Protein AF-A0A7X9P4S1-F1 (afdb_monomer)

pLDDT: mean 84.98, std 14.76, range [32.81, 98.44]

Solvent-accessible surface area (backbone atoms only — not comparable to full-atom values): 16416 Å² total; per-residue (Å²): 116,50,79,47,78,42,83,36,86,62,46,48,36,41,35,41,40,39,64,49,32,34,38,38,38,34,61,41,95,47,67,35,36,37,43,38,26,72,60,46,79,84,66,49,28,43,78,49,79,55,88,40,33,40,35,40,37,54,45,87,71,68,90,88,68,81,67,97,75,75,71,70,32,48,38,39,36,36,35,38,68,57,38,23,39,38,39,39,31,43,31,43,38,37,36,42,38,37,90,62,62,96,82,58,86,81,63,53,34,45,27,52,33,41,36,39,37,34,43,27,40,37,39,41,37,34,25,33,34,30,52,31,39,36,41,37,34,45,38,28,47,37,40,39,31,56,24,39,40,28,45,33,39,40,40,30,40,46,25,37,39,39,37,37,61,21,35,34,44,31,39,40,40,36,28,47,26,44,37,40,38,39,35,35,68,42,65,44,36,39,36,38,47,34,44,26,31,37,39,39,38,36,33,40,44,38,53,30,22,71,50,79,48,48,75,73,38,55,80,46,72,42,59,57,44,86,37,84,54,91,78,37,32,38,38,40,41,35,24,39,44,24,39,37,38,37,38,23,76,44,81,62,96,65,82,75,75,76,86,79,74,90,72,81,88,75,55,76,60,57,60,49,50,50,52,55,48,48,53,51,52,35,50,35,46,66,69,65,75,45,52,73,69,58,47,53,56,49,40,47,74,72,69,46,53,71,72,59,49,52,55,47,51,56,51,34,52,55,52,46,58,67,57,70,79,110

Nearest PDB structures (foldseek):
  4opw-assembly2_B  TM=6.129E-01  e=5.765E-05  Parabacteroides merdae ATCC 43184
  4qrk-assembly1_A  TM=3.506E-01  e=9.866E-07  Clostridium sporogenes ATCC 15579
  3ljy-assembly2_B  TM=6.285E-01  e=8.826E-04  Parabacteroides distasonis ATCC 8503
  3jx8-assembly2_D  TM=6.394E-01  e=4.108E-03  Parabacteroides distasonis ATCC 8503

Secondary structure (DSSP, 8-state):
-EEEEEE-TT--EEEEEEEEEEEEEEEESSSEEEEEESSPBTTTEEEEE-SSEEEEEEPPPPTT---S--PPEEEEEEEETT-EEEEEEEES-EEEE----TTSTT--EEEEEEEEEEEES-EEEESEEEEEEEEEEEEEEEEEES-EEEEEEEEEEEEEEEEEEEEEEEEEEEEEES-EEEEEEEEEEEEEEEEES-EEEEES-SEEEEEEE-SSS-EEEES-EE---TTSPEEEEE-SBS-EEEEE--------------PPP--HHHHHHHHHHHHHHHHHHHTTSS-HHHHHHHHHHTT--HHHHHHHHHHHHHHHHHHTT-

Mean predicted aligned error: 10.27 Å

Foldseek 3Di:
DDKDKAFQQQAQAEEEEAAFAAEAEEEDQDRIKIKDWPDDEPQQWHWDDDRHYIYIYGDDDPPVDPDVPDDHIYIYIYYYAAHAYHYEYADYEYEYEYPDDPPDPQDARHYAYYAYEYADYEYHYERHEYQYYHYEYEAYEYEHECYEYREEEYEYAAYEAHYYAYAYAEYAHEYAHYEYAAQYAYYQEYAHAYAEYEYHEEYQDQEEAEDEDEQAEEEEEASHDYDPDPQHRYDYYYYHHYYYYYHHDHHDDDGRDPDDDPDDDDHPCLVVVLVVLLVVLLVCVLVVVDDLVRSVVVVVVSVDDPVSSVVSVVVSVVVNVVVVVD

Sequence (326 aa):
MEIKKINSSNLKSFSFQLSSADLYIEQSDANSIEIETDAILDQDYEIIEKSDSIEIIEKRRNFLNFSFFNYSKYFKLVIPESISLFISIASGDLKIINKVSKEDNKSYFKTKTIDVKLTSGDLSIENISTAIFIFSSTSSDISIENSKLGKTKIKGISSDLYLNNCMVDEIEAKTISGDVTLKLLNFNKIEADLKSGDISIICPKTKINGSFNTLSGDVELNGIEIDKSISTPYLYLKTLSGDISVNGKYEVSINPVPSQNNEPIKSAFEESSKKDEREKFIQLLVDGKISEKEAAELLKGFGFNEDEIDSIFEEYLFRKINKGDK

Structure (mmCIF, N/CA/C/O backbone):
data_AF-A0A7X9P4S1-F1
#
_entry.id   AF-A0A7X9P4S1-F1
#
loop_
_atom_site.group_PDB
_atom_site.id
_atom_site.type_symbol
_atom_site.la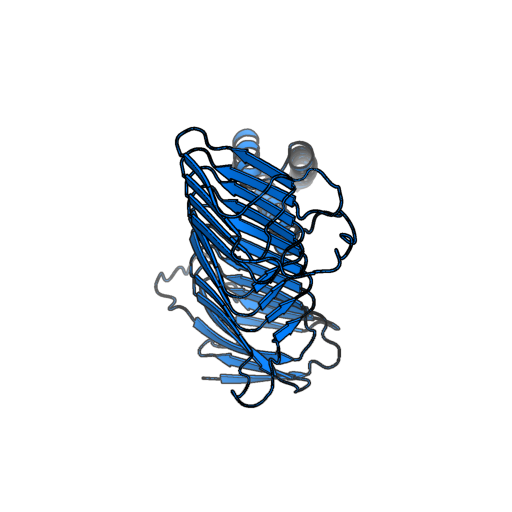bel_atom_id
_atom_site.label_alt_id
_atom_site.label_comp_id
_atom_site.label_asym_id
_atom_site.label_entity_id
_atom_site.label_seq_id
_atom_site.pdbx_PDB_ins_code
_atom_site.Cartn_x
_atom_site.Cartn_y
_atom_site.Cartn_z
_atom_site.occupancy
_atom_site.B_iso_or_equiv
_atom_site.auth_seq_id
_atom_site.auth_comp_id
_atom_site.auth_asym_id
_atom_site.auth_atom_id
_atom_site.pdbx_PDB_model_num
ATOM 1 N N . MET A 1 1 ? -15.340 -15.841 19.673 1.00 73.69 1 MET A N 1
ATOM 2 C CA . MET A 1 1 ? -15.421 -14.947 18.508 1.00 73.69 1 MET A CA 1
ATOM 3 C C . MET A 1 1 ? -16.648 -14.086 18.674 1.00 73.69 1 MET A C 1
ATOM 5 O O . MET A 1 1 ? -17.733 -14.627 18.868 1.00 73.69 1 MET A O 1
ATOM 9 N N . GLU A 1 2 ? -16.447 -12.778 18.687 1.00 81.19 2 GLU A N 1
ATOM 10 C CA . GLU A 1 2 ? -17.507 -11.773 18.698 1.00 81.19 2 GLU A CA 1
ATOM 11 C C . GLU A 1 2 ? -17.754 -11.308 17.259 1.00 81.19 2 GLU A C 1
ATOM 13 O O . GLU A 1 2 ? -16.802 -11.181 16.490 1.00 81.19 2 GLU A O 1
ATOM 18 N N . ILE A 1 3 ? -19.021 -11.079 16.896 1.00 87.81 3 ILE A N 1
ATOM 19 C CA . ILE A 1 3 ? -19.400 -10.449 15.628 1.00 87.81 3 ILE A CA 1
ATOM 20 C C . ILE A 1 3 ? -20.118 -9.145 15.955 1.00 87.81 3 ILE A C 1
ATOM 22 O O . ILE A 1 3 ? -21.180 -9.157 16.582 1.00 87.81 3 ILE A O 1
ATOM 26 N N . LYS A 1 4 ? -19.557 -8.024 15.503 1.00 90.44 4 LYS A N 1
ATOM 27 C CA . LYS A 1 4 ? -20.146 -6.691 15.647 1.00 90.44 4 LYS A CA 1
ATOM 28 C C . LYS A 1 4 ? -20.446 -6.101 14.278 1.00 90.44 4 LYS A C 1
ATOM 30 O O . LYS A 1 4 ? -19.666 -6.254 13.346 1.00 90.44 4 LYS A O 1
ATOM 35 N N . LYS A 1 5 ? -21.578 -5.409 14.163 1.00 92.12 5 LYS A N 1
ATOM 36 C CA . LYS A 1 5 ? -22.045 -4.794 12.919 1.00 92.12 5 LYS A CA 1
ATOM 37 C C . LYS A 1 5 ? -22.304 -3.309 13.136 1.00 92.12 5 LYS A C 1
ATOM 39 O O . LYS A 1 5 ? -23.010 -2.950 14.075 1.00 92.12 5 LYS A O 1
ATOM 44 N N . ILE A 1 6 ? -21.745 -2.464 12.275 1.00 89.81 6 ILE A N 1
ATOM 45 C CA . ILE A 1 6 ? -21.844 -1.002 12.364 1.00 89.81 6 ILE A CA 1
ATOM 46 C C . ILE A 1 6 ? -22.407 -0.456 11.052 1.00 89.81 6 ILE A C 1
ATOM 48 O O . ILE A 1 6 ? -22.026 -0.913 9.978 1.00 89.81 6 ILE A O 1
ATOM 52 N N . ASN A 1 7 ? -23.331 0.503 11.118 1.00 87.75 7 ASN A N 1
ATOM 53 C CA . ASN A 1 7 ? -23.898 1.142 9.928 1.00 87.75 7 ASN A CA 1
ATOM 54 C C . ASN A 1 7 ? -22.836 2.006 9.228 1.00 87.75 7 ASN A C 1
ATOM 56 O O . ASN A 1 7 ? -22.155 2.787 9.887 1.00 87.75 7 ASN A O 1
ATOM 60 N N . SER A 1 8 ? -22.720 1.893 7.902 1.00 84.88 8 SER A N 1
ATOM 61 C CA . SER A 1 8 ? -21.689 2.594 7.128 1.00 84.88 8 SER A CA 1
ATOM 62 C C . SER A 1 8 ? -22.206 3.625 6.120 1.00 84.88 8 SER A C 1
ATOM 64 O O . SER A 1 8 ? -21.424 4.142 5.328 1.00 84.88 8 SER A O 1
ATOM 66 N N . SER A 1 9 ? -23.497 3.971 6.155 1.00 83.62 9 SER A N 1
ATOM 67 C CA . SER A 1 9 ? -24.166 4.745 5.087 1.00 83.62 9 SER A CA 1
ATOM 68 C C . SER A 1 9 ? -23.525 6.108 4.778 1.00 83.62 9 SER A C 1
ATOM 70 O O . SER A 1 9 ? -23.641 6.591 3.658 1.00 83.62 9 SER A O 1
ATOM 72 N N . ASN A 1 10 ? -22.855 6.729 5.756 1.00 86.62 10 ASN A N 1
ATOM 73 C CA . ASN A 1 10 ? -22.206 8.040 5.614 1.00 86.62 10 ASN A CA 1
ATOM 74 C C . ASN A 1 10 ? -20.675 7.984 5.763 1.00 86.62 10 ASN A C 1
ATOM 76 O O . ASN A 1 10 ? -20.023 9.030 5.801 1.00 86.62 10 ASN A O 1
ATOM 80 N N . LEU A 1 11 ? -20.098 6.787 5.893 1.00 91.19 11 LEU A N 1
ATOM 81 C CA . LEU A 1 11 ? -18.675 6.640 6.168 1.00 91.19 11 LEU A CA 1
ATOM 82 C C . LEU A 1 11 ? -17.853 6.841 4.901 1.00 91.19 11 LEU A C 1
ATOM 84 O O . LEU A 1 11 ? -18.148 6.292 3.842 1.00 91.19 11 LEU A O 1
ATOM 88 N N . LYS A 1 12 ? -16.784 7.617 5.037 1.00 93.06 12 LYS A N 1
ATOM 89 C CA . LYS A 1 12 ? -15.794 7.868 3.988 1.00 93.06 12 LYS A CA 1
ATOM 90 C C . LYS A 1 12 ? -14.476 7.170 4.278 1.00 93.06 12 LYS A C 1
ATOM 92 O O . LYS A 1 12 ? -13.745 6.850 3.343 1.00 93.06 12 LYS A O 1
ATOM 97 N N . SER A 1 13 ? -14.157 6.960 5.553 1.00 94.44 13 SER A N 1
ATOM 98 C CA . SER A 1 13 ? -12.904 6.345 5.971 1.00 94.44 13 SER A CA 1
ATOM 99 C C . SER A 1 13 ? -13.076 5.353 7.113 1.00 94.44 13 SER A C 1
ATOM 101 O O . SER A 1 13 ? -13.958 5.474 7.966 1.00 94.44 13 SER A O 1
ATOM 103 N N . PHE A 1 14 ? -12.188 4.370 7.122 1.00 95.81 14 PHE A N 1
ATOM 104 C CA . PHE A 1 14 ? -12.046 3.393 8.182 1.00 95.81 14 PHE A CA 1
ATOM 105 C C . PHE A 1 14 ? -10.573 3.308 8.580 1.00 95.81 14 PHE A C 1
ATOM 107 O O . PHE A 1 14 ? -9.706 3.133 7.722 1.00 95.81 14 PHE A O 1
ATOM 114 N N . SER A 1 15 ? -10.303 3.450 9.876 1.00 95.75 15 SER A N 1
ATOM 115 C CA . SER A 1 15 ? -8.967 3.359 10.457 1.00 95.75 15 SER A CA 1
ATOM 116 C C . SER A 1 15 ? -8.856 2.143 11.369 1.00 95.75 15 SER A C 1
ATOM 118 O O . SER A 1 15 ? -9.739 1.901 12.189 1.00 95.75 15 SER A O 1
ATOM 120 N N . PHE A 1 16 ? -7.737 1.431 11.292 1.00 95.44 16 PHE A N 1
ATOM 121 C CA . PHE A 1 16 ? -7.404 0.314 12.173 1.00 95.44 16 PHE A CA 1
ATOM 122 C C . PHE A 1 16 ? -5.978 0.470 12.696 1.00 95.44 16 PHE A C 1
ATOM 124 O O . PHE A 1 16 ? -5.044 0.543 11.898 1.00 95.44 16 PHE A O 1
ATOM 131 N N . GLN A 1 17 ? -5.803 0.559 14.016 1.00 92.62 17 GLN A N 1
ATOM 132 C CA . GLN A 1 17 ? -4.507 0.829 14.641 1.00 92.62 17 GLN A CA 1
ATOM 133 C C . GLN A 1 17 ? -4.273 -0.028 15.887 1.00 92.62 17 GLN A C 1
ATOM 135 O O . GLN A 1 17 ? -4.797 0.273 16.961 1.00 92.62 17 GLN A O 1
ATOM 140 N N . LEU A 1 18 ? -3.455 -1.073 15.759 1.00 88.62 18 LEU A N 1
ATOM 141 C CA . LEU A 1 18 ? -3.113 -1.987 16.854 1.00 88.62 18 LEU A CA 1
ATOM 142 C C . LEU A 1 18 ? -1.609 -2.291 16.878 1.00 88.62 18 LEU A C 1
ATOM 144 O O . LEU A 1 18 ? -0.940 -2.253 15.848 1.00 88.62 18 LEU A O 1
ATOM 148 N N . SER A 1 19 ? -1.054 -2.625 18.045 1.00 84.75 19 SER A N 1
ATOM 149 C CA . SER A 1 19 ? 0.339 -3.084 18.127 1.00 84.75 19 SER A CA 1
ATOM 150 C C . SER A 1 19 ? 0.542 -4.488 17.553 1.00 84.75 19 SER A C 1
ATOM 152 O O . SER A 1 19 ? 1.548 -4.723 16.893 1.00 84.75 19 SER A O 1
ATOM 154 N N . SER A 1 20 ? -0.392 -5.414 17.776 1.00 87.88 20 SER A N 1
ATOM 155 C CA . SER A 1 20 ? -0.259 -6.815 17.365 1.00 87.88 20 SER A CA 1
ATOM 156 C C . SER A 1 20 ? -1.593 -7.376 16.880 1.00 87.88 20 SER A C 1
ATOM 158 O O . SER A 1 20 ? -2.504 -7.568 17.694 1.00 87.88 20 SER A O 1
ATOM 160 N N . ALA A 1 21 ? -1.731 -7.592 15.571 1.00 92.31 21 ALA A N 1
ATOM 161 C CA . ALA A 1 21 ? -2.945 -8.152 14.987 1.00 92.31 21 ALA A CA 1
ATOM 162 C C . ALA A 1 21 ? -2.719 -8.764 13.601 1.00 92.31 21 ALA A C 1
ATOM 164 O O . ALA A 1 21 ? -2.096 -8.141 12.745 1.00 92.31 21 ALA A O 1
ATOM 165 N N . ASP A 1 22 ? -3.349 -9.912 13.359 1.00 96.06 22 ASP A N 1
ATOM 166 C CA . ASP A 1 22 ? -3.540 -10.455 12.018 1.00 96.06 22 ASP A CA 1
ATOM 167 C C . ASP A 1 22 ? -4.873 -9.929 11.487 1.00 96.06 22 ASP A C 1
ATOM 169 O O . ASP A 1 22 ? -5.941 -10.170 12.065 1.00 96.06 22 ASP A O 1
ATOM 173 N N . LEU A 1 23 ? -4.814 -9.181 10.391 1.00 97.38 23 LEU A N 1
ATOM 174 C CA . LEU A 1 23 ? -5.948 -8.465 9.837 1.00 97.38 23 LEU A CA 1
ATOM 175 C C . LEU A 1 23 ? -6.318 -9.012 8.463 1.00 97.38 23 LEU A C 1
ATOM 177 O O . LEU A 1 23 ? -5.552 -8.955 7.508 1.00 97.38 23 LEU A O 1
ATOM 181 N N . TYR A 1 24 ? -7.548 -9.485 8.346 1.00 97.69 24 TYR A N 1
ATOM 182 C CA . TYR A 1 24 ? -8.139 -9.947 7.105 1.00 97.69 24 TYR A CA 1
ATOM 183 C C . TYR A 1 24 ? -9.303 -9.030 6.716 1.00 97.69 24 TYR A C 1
ATOM 185 O O . TYR A 1 24 ? -10.254 -8.873 7.477 1.00 97.69 24 TYR A O 1
ATOM 193 N N . ILE A 1 25 ? -9.258 -8.431 5.529 1.00 97.06 25 ILE A N 1
ATOM 194 C CA . ILE A 1 25 ? -10.274 -7.503 5.030 1.00 97.06 25 ILE A CA 1
ATOM 195 C C . ILE A 1 25 ? -10.882 -8.047 3.742 1.00 97.06 25 ILE A C 1
ATOM 197 O O . ILE A 1 25 ? -10.173 -8.379 2.791 1.00 97.06 25 ILE A O 1
ATOM 201 N N . GLU A 1 26 ? -12.209 -8.077 3.701 1.00 94.56 26 GLU A N 1
ATOM 202 C CA . GLU A 1 26 ? -12.993 -8.349 2.502 1.00 94.56 26 GLU A CA 1
ATOM 203 C C . GLU A 1 26 ? -14.052 -7.273 2.263 1.00 94.56 26 GLU A C 1
ATOM 205 O O . GLU A 1 26 ? -14.390 -6.494 3.157 1.00 94.56 26 GLU A O 1
ATOM 210 N N . GLN A 1 27 ? -14.550 -7.201 1.028 1.00 91.06 27 GLN A N 1
ATOM 211 C CA . GLN A 1 27 ? -15.583 -6.246 0.644 1.00 91.06 27 GLN A CA 1
ATOM 212 C C . GLN A 1 27 ? -16.964 -6.897 0.603 1.00 91.06 27 GLN A C 1
ATOM 214 O O . GLN A 1 27 ? -17.090 -8.076 0.275 1.00 91.06 27 GLN A O 1
ATOM 219 N N . SER A 1 28 ? -18.003 -6.115 0.893 1.00 88.19 28 SER A N 1
ATOM 220 C CA . SER A 1 28 ? -19.392 -6.498 0.623 1.00 88.19 28 SER A CA 1
ATOM 221 C C . SER A 1 28 ? -20.197 -5.339 0.043 1.00 88.19 28 SER A C 1
ATOM 223 O O . SER A 1 28 ? -19.845 -4.176 0.226 1.00 88.19 28 SER A O 1
ATOM 225 N N . ASP A 1 29 ? -21.328 -5.660 -0.581 1.00 84.81 29 ASP A N 1
ATOM 226 C CA . ASP A 1 29 ? -22.300 -4.668 -1.060 1.00 84.81 29 ASP A CA 1
ATOM 227 C C . ASP A 1 29 ? -23.225 -4.152 0.060 1.00 84.81 29 ASP A C 1
ATOM 229 O O . ASP A 1 29 ? -24.111 -3.327 -0.171 1.00 84.81 29 ASP A O 1
ATOM 233 N N . ALA A 1 30 ? -23.073 -4.656 1.289 1.00 85.75 30 ALA A N 1
ATOM 234 C CA . ALA A 1 30 ? -23.891 -4.236 2.415 1.00 85.75 30 ALA A CA 1
ATOM 235 C C . ALA A 1 30 ? -23.425 -2.875 2.950 1.00 85.75 30 ALA A C 1
ATOM 237 O O . ALA A 1 30 ? -22.236 -2.652 3.156 1.00 85.75 30 ALA A O 1
ATOM 238 N N . ASN A 1 31 ? -24.372 -1.998 3.300 1.00 87.88 31 ASN A N 1
ATOM 239 C CA . ASN A 1 31 ? -24.101 -0.716 3.973 1.00 87.88 31 ASN A CA 1
ATOM 240 C C . ASN A 1 31 ? -23.800 -0.900 5.470 1.00 87.88 31 ASN A C 1
ATOM 242 O O . ASN A 1 31 ? -24.390 -0.254 6.346 1.00 87.88 31 ASN A O 1
ATOM 246 N N . SER A 1 32 ? -22.891 -1.819 5.769 1.00 91.06 32 SER A N 1
ATOM 247 C CA . SER A 1 32 ? -22.423 -2.085 7.114 1.00 91.06 32 SER A CA 1
ATOM 248 C C . SER A 1 32 ? -20.986 -2.564 7.126 1.00 91.06 32 SER A C 1
ATOM 250 O O . SER A 1 32 ? -20.588 -3.329 6.253 1.00 91.06 32 SER A O 1
ATOM 252 N N . ILE A 1 33 ? -20.256 -2.183 8.167 1.00 93.75 33 ILE A N 1
ATOM 253 C CA . ILE A 1 33 ? -18.985 -2.808 8.516 1.00 93.75 33 ILE A CA 1
ATOM 254 C C . ILE A 1 33 ? -19.271 -3.959 9.478 1.00 93.75 33 ILE A C 1
ATOM 256 O O . ILE A 1 33 ? -19.955 -3.760 10.485 1.00 93.75 33 ILE A O 1
ATOM 260 N N . GLU A 1 34 ? -18.758 -5.147 9.175 1.00 95.31 34 GLU A N 1
ATOM 261 C CA . GLU A 1 34 ? -18.809 -6.307 10.067 1.00 95.31 34 GLU A CA 1
ATOM 262 C C . GLU A 1 34 ? -17.411 -6.601 10.605 1.00 95.31 34 GLU A C 1
ATOM 264 O O . GLU A 1 34 ? -16.432 -6.571 9.863 1.00 95.31 34 GLU A O 1
ATOM 269 N N . ILE A 1 35 ? -17.324 -6.849 11.907 1.00 95.94 35 ILE A N 1
ATOM 270 C CA . ILE A 1 35 ? -16.085 -7.102 12.637 1.00 95.94 35 ILE A CA 1
ATOM 271 C C . ILE A 1 35 ? -16.236 -8.460 13.307 1.00 95.94 35 ILE A C 1
ATOM 273 O O . ILE A 1 35 ? -17.074 -8.613 14.193 1.00 95.94 35 ILE A O 1
ATOM 277 N N . GLU A 1 36 ? -15.429 -9.425 12.893 1.00 96.19 36 GLU A N 1
ATOM 278 C CA . GLU A 1 36 ? -15.314 -10.750 13.492 1.00 96.19 36 GLU A CA 1
ATOM 279 C C . GLU A 1 36 ? -13.933 -10.866 14.145 1.00 96.19 36 GLU A C 1
ATOM 281 O O . GLU A 1 36 ? -12.912 -10.730 13.472 1.00 96.19 36 GLU A O 1
ATOM 286 N N . THR A 1 37 ? -13.877 -11.067 15.463 1.00 95.56 37 THR A N 1
ATOM 287 C CA . THR A 1 37 ? -12.600 -11.052 16.198 1.00 95.56 37 THR A CA 1
ATOM 288 C C . THR A 1 37 ? -12.600 -11.952 17.436 1.00 95.56 37 THR A C 1
ATOM 290 O O . THR A 1 37 ? -13.652 -12.322 17.975 1.00 95.56 37 THR A O 1
ATOM 293 N N . ASP A 1 38 ? -11.404 -12.345 17.875 1.00 93.06 38 ASP A N 1
ATOM 294 C CA . ASP A 1 38 ? -11.138 -12.968 19.175 1.00 93.06 38 ASP A CA 1
ATOM 295 C C . ASP A 1 38 ? -10.658 -11.966 20.247 1.00 93.06 38 ASP A C 1
ATOM 297 O O . ASP A 1 38 ? -10.495 -12.340 21.413 1.00 93.06 38 ASP A O 1
ATOM 301 N N . ALA A 1 39 ? -10.465 -10.699 19.872 1.00 91.25 39 ALA A N 1
ATOM 302 C CA . ALA A 1 39 ? -10.176 -9.607 20.786 1.00 91.25 39 ALA A CA 1
ATOM 303 C C . ALA A 1 39 ? -11.429 -9.187 21.563 1.00 91.25 39 ALA A C 1
ATOM 305 O O . ALA A 1 39 ? -12.553 -9.283 21.072 1.00 91.25 39 ALA A O 1
ATOM 306 N N . ILE A 1 40 ? -11.230 -8.693 22.784 1.00 89.75 40 ILE A N 1
ATOM 307 C CA . ILE A 1 40 ? -12.325 -8.276 23.664 1.00 89.75 40 ILE A CA 1
ATOM 308 C C . ILE A 1 40 ? -12.504 -6.756 23.569 1.00 89.75 40 ILE A C 1
ATOM 310 O O . ILE A 1 40 ? -11.584 -5.996 23.898 1.00 89.75 40 ILE A O 1
ATOM 314 N N . LEU A 1 41 ? -13.688 -6.304 23.144 1.00 90.06 41 LEU A N 1
ATOM 315 C CA . LEU A 1 41 ? -14.040 -4.882 23.124 1.00 90.06 41 LEU A CA 1
ATOM 316 C C . LEU A 1 41 ? -13.926 -4.277 24.531 1.0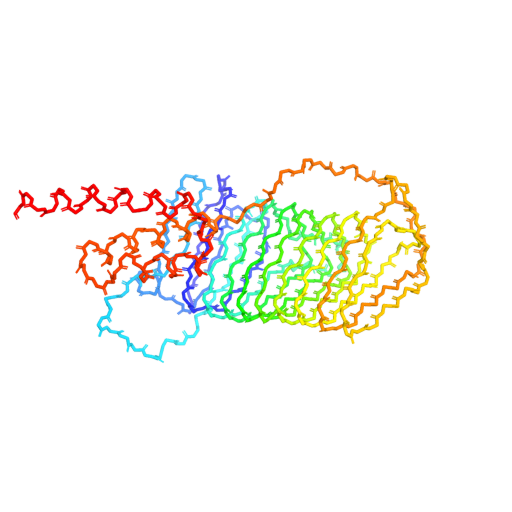0 90.06 41 LEU A C 1
ATOM 318 O O . LEU A 1 41 ? -14.248 -4.916 25.529 1.00 90.06 41 LEU A O 1
ATOM 322 N N . ASP A 1 42 ? -13.443 -3.041 24.611 1.00 88.00 42 ASP A N 1
ATOM 323 C CA . ASP A 1 42 ? -13.194 -2.305 25.852 1.00 88.00 42 ASP A CA 1
ATOM 324 C C . ASP A 1 42 ? -12.141 -2.926 26.784 1.00 88.00 42 ASP A C 1
ATOM 326 O O . ASP A 1 42 ? -11.925 -2.407 27.884 1.00 88.00 42 ASP A O 1
ATOM 330 N N . GLN A 1 43 ? -11.421 -3.959 26.341 1.00 86.62 43 GLN A N 1
ATOM 331 C CA . GLN A 1 43 ? -10.286 -4.550 27.056 1.00 86.62 43 GLN A CA 1
ATOM 332 C C . GLN A 1 43 ? -9.014 -4.615 26.201 1.00 86.62 43 GLN A C 1
ATOM 334 O O . GLN A 1 43 ? -7.922 -4.331 26.710 1.00 86.62 43 GLN A O 1
ATOM 339 N N . ASP A 1 44 ? -9.148 -5.032 24.945 1.00 87.56 44 ASP A N 1
ATOM 340 C CA . ASP A 1 44 ? -8.060 -5.150 23.973 1.00 87.56 44 ASP A CA 1
ATOM 341 C C . ASP A 1 44 ? -8.114 -3.997 22.957 1.00 87.56 44 ASP A C 1
ATOM 343 O O . ASP A 1 44 ? -7.081 -3.435 22.600 1.00 87.56 44 ASP A O 1
ATOM 347 N N . TYR A 1 45 ? -9.316 -3.584 22.546 1.00 91.06 45 TYR A N 1
ATOM 348 C CA . TYR A 1 45 ? -9.520 -2.498 21.588 1.00 91.06 45 TYR A CA 1
ATOM 349 C C . TYR A 1 45 ? -10.742 -1.641 21.933 1.00 91.06 45 TYR A C 1
ATOM 351 O O . TYR A 1 45 ? -11.610 -2.046 22.707 1.00 91.06 45 TYR A O 1
ATOM 359 N N . GLU A 1 46 ? -10.815 -0.458 21.334 1.00 92.75 46 GLU A N 1
ATOM 360 C CA . GLU A 1 46 ? -11.950 0.461 21.394 1.00 92.75 46 GLU A CA 1
ATOM 361 C C . GLU A 1 46 ? -12.383 0.840 19.975 1.00 92.75 46 GLU A C 1
ATOM 363 O O . GLU A 1 46 ? -11.578 0.822 19.040 1.00 92.75 46 GLU A O 1
ATOM 368 N N . ILE A 1 47 ? -13.663 1.183 19.815 1.00 94.19 47 ILE A N 1
ATOM 369 C CA . ILE A 1 47 ? -14.209 1.699 18.556 1.00 94.19 47 ILE A CA 1
ATOM 370 C C . ILE A 1 47 ? -14.622 3.151 18.770 1.00 94.19 47 ILE A C 1
ATOM 372 O O . ILE A 1 47 ? -15.446 3.442 19.635 1.00 94.19 47 ILE A O 1
ATOM 376 N N . ILE A 1 48 ? -14.078 4.047 17.954 1.00 92.38 48 ILE A N 1
ATOM 377 C CA . ILE A 1 48 ? -14.422 5.466 17.930 1.00 92.38 48 ILE A CA 1
ATOM 378 C C . ILE A 1 48 ? -15.222 5.733 16.658 1.00 92.38 48 ILE A C 1
ATOM 380 O O . ILE A 1 48 ? -14.687 5.698 15.549 1.00 92.38 48 ILE A O 1
ATOM 384 N N . GLU A 1 49 ? -16.511 6.015 16.819 1.00 91.94 49 GLU A N 1
ATOM 385 C CA . GLU A 1 49 ? -17.404 6.380 15.719 1.00 91.94 49 GLU A CA 1
ATOM 386 C C . GLU A 1 49 ? -17.506 7.908 15.612 1.00 91.94 49 GLU A C 1
ATOM 388 O O . GLU A 1 49 ? -17.844 8.600 16.576 1.00 91.94 49 GLU A O 1
ATOM 393 N N . LYS A 1 50 ? -17.203 8.443 14.428 1.00 89.94 50 LYS A N 1
ATOM 394 C CA . LYS A 1 50 ? -17.392 9.852 14.057 1.00 89.94 50 LYS A CA 1
ATOM 395 C C . LYS A 1 50 ? -18.457 9.947 12.962 1.00 89.94 50 LYS A C 1
ATOM 397 O O . LYS A 1 50 ? -18.958 8.941 12.470 1.00 89.94 50 LYS A O 1
ATOM 402 N N . SER A 1 51 ? -18.806 11.168 12.554 1.00 87.62 51 SER A N 1
ATOM 403 C CA . SER A 1 51 ? -19.849 11.400 11.543 1.00 87.62 51 SER A CA 1
ATOM 404 C C . SER A 1 51 ? -19.572 10.736 10.190 1.00 87.62 51 SER A C 1
ATOM 406 O O . SER A 1 51 ? -20.514 10.320 9.522 1.00 87.62 51 SER A O 1
ATOM 408 N N . ASP A 1 52 ? -18.306 10.668 9.774 1.00 92.25 52 ASP A N 1
ATOM 409 C CA . ASP A 1 52 ? -17.889 10.146 8.469 1.00 92.25 52 ASP A CA 1
ATOM 410 C C . ASP A 1 52 ? -16.691 9.188 8.541 1.00 92.25 52 ASP A C 1
ATOM 412 O O . ASP A 1 52 ? -16.150 8.801 7.501 1.00 92.25 52 ASP A O 1
ATOM 416 N N . SER A 1 53 ? -16.297 8.761 9.743 1.00 92.94 53 SER A N 1
ATOM 417 C CA . SER A 1 53 ? -15.205 7.811 9.930 1.00 92.94 53 SER A CA 1
ATOM 418 C C . SER A 1 53 ? -15.425 6.884 11.118 1.00 92.94 53 SER A C 1
ATOM 420 O O . SER A 1 53 ? -16.073 7.246 12.099 1.00 92.94 53 SER A O 1
ATOM 422 N N . ILE A 1 54 ? -14.826 5.700 11.045 1.00 94.44 54 ILE A N 1
ATOM 423 C CA . ILE A 1 54 ? -14.707 4.768 12.170 1.00 94.44 54 ILE A CA 1
ATOM 424 C C . ILE A 1 54 ? -13.237 4.477 12.414 1.00 94.44 54 ILE A C 1
ATOM 426 O O . ILE A 1 54 ? -12.473 4.307 11.465 1.00 94.44 54 ILE A O 1
ATOM 430 N N . GLU A 1 55 ? -12.853 4.398 13.683 1.00 94.38 55 GLU A N 1
ATOM 431 C CA . GLU A 1 55 ? -11.500 4.042 14.096 1.00 94.38 55 GLU A CA 1
ATOM 432 C C . GLU A 1 55 ? -11.553 2.884 15.093 1.00 94.38 55 GLU A C 1
ATOM 434 O O . GLU A 1 55 ? -12.241 2.965 16.109 1.00 94.38 55 GLU A O 1
ATOM 439 N N . ILE A 1 56 ? -10.824 1.809 14.803 1.00 93.88 56 ILE A N 1
ATOM 440 C CA . ILE A 1 56 ? -10.512 0.745 15.756 1.00 93.88 56 ILE A CA 1
ATOM 441 C C . ILE A 1 56 ? -9.105 1.010 16.276 1.00 93.88 56 ILE A C 1
ATOM 443 O O . ILE A 1 56 ? -8.159 1.041 15.487 1.00 93.88 56 ILE A O 1
ATOM 447 N N . ILE A 1 57 ? -8.969 1.205 17.585 1.00 90.75 57 ILE A N 1
ATOM 448 C CA . ILE A 1 57 ? -7.684 1.492 18.229 1.00 90.75 57 ILE A CA 1
ATOM 449 C C . ILE A 1 57 ? -7.420 0.537 19.390 1.00 90.75 57 ILE A C 1
ATOM 451 O O . ILE A 1 57 ? -8.347 0.101 20.070 1.00 90.75 57 ILE A O 1
ATOM 455 N N . GLU A 1 58 ? -6.153 0.225 19.646 1.00 86.75 58 GLU A N 1
ATOM 456 C CA . GLU A 1 58 ? -5.763 -0.545 20.828 1.00 86.75 58 GLU A CA 1
ATOM 457 C C . GLU A 1 58 ? -6.086 0.208 22.125 1.00 86.75 58 GLU A C 1
ATOM 459 O O . GLU A 1 58 ? -5.786 1.399 22.282 1.00 86.75 58 GLU A O 1
ATOM 464 N N . LYS A 1 59 ? -6.658 -0.504 23.100 1.00 84.12 59 LYS A N 1
ATOM 465 C CA . LYS A 1 59 ? -6.964 0.086 24.400 1.00 84.12 59 LYS A CA 1
ATOM 466 C C . LYS A 1 59 ? -5.690 0.224 25.227 1.00 84.12 59 LYS A C 1
ATOM 468 O O . LYS A 1 59 ? -5.041 -0.761 25.581 1.00 84.12 59 LYS A O 1
ATOM 473 N N . ARG A 1 60 ? -5.333 1.460 25.586 1.00 68.19 60 ARG A N 1
ATOM 474 C CA . ARG A 1 60 ? -4.122 1.747 26.373 1.00 68.19 60 ARG A CA 1
ATOM 475 C C . ARG A 1 60 ? -4.167 1.048 27.738 1.00 68.19 60 ARG A C 1
ATOM 477 O O . ARG A 1 60 ? -5.036 1.335 28.559 1.00 68.19 60 ARG A O 1
ATOM 484 N N . ARG A 1 61 ? -3.175 0.196 28.020 1.00 61.19 61 ARG A N 1
ATOM 485 C CA . ARG A 1 61 ? -2.873 -0.301 29.375 1.00 61.19 61 ARG A CA 1
ATOM 486 C C . ARG A 1 61 ? -1.754 0.535 30.001 1.00 61.19 61 ARG A C 1
ATOM 488 O O . ARG A 1 61 ? -0.868 1.022 29.304 1.00 61.19 61 ARG A O 1
ATOM 495 N N . ASN A 1 62 ? -1.788 0.711 31.323 1.00 45.56 62 ASN A N 1
ATOM 496 C CA . ASN A 1 62 ? -0.721 1.405 32.051 1.00 45.56 62 ASN A CA 1
ATOM 497 C C . ASN A 1 62 ? 0.635 0.712 31.820 1.00 45.56 62 ASN A C 1
ATOM 499 O O . ASN A 1 62 ? 0.733 -0.511 31.925 1.00 45.56 62 ASN A O 1
ATOM 503 N N . PHE A 1 63 ? 1.680 1.513 31.583 1.00 41.94 63 PHE A N 1
ATOM 504 C CA . PHE A 1 63 ? 3.047 1.094 31.221 1.00 41.94 63 PHE A CA 1
ATOM 505 C C . PHE A 1 63 ? 3.737 0.128 32.208 1.00 41.94 63 PHE A C 1
ATOM 507 O O . PHE A 1 63 ? 4.809 -0.387 31.913 1.00 41.94 63 PHE A O 1
ATOM 514 N N . LEU A 1 64 ? 3.155 -0.102 33.386 1.00 39.34 64 LEU A N 1
ATOM 515 C CA . LEU A 1 64 ? 3.693 -0.978 34.431 1.00 39.34 64 LEU A CA 1
ATOM 516 C C . LEU A 1 64 ? 3.263 -2.447 34.284 1.00 39.34 64 LEU A C 1
ATOM 518 O O . LEU A 1 64 ? 3.781 -3.293 35.004 1.00 39.34 64 LEU A O 1
ATOM 522 N N . ASN A 1 65 ? 2.367 -2.768 33.343 1.00 34.09 65 ASN A N 1
ATOM 523 C CA . ASN A 1 65 ? 1.867 -4.128 33.110 1.00 34.09 65 ASN A CA 1
ATOM 524 C C . ASN A 1 65 ? 2.288 -4.672 31.731 1.00 34.09 65 ASN A C 1
ATOM 526 O O . ASN A 1 65 ? 1.449 -5.131 30.955 1.00 34.09 65 ASN A O 1
ATOM 530 N N . PHE A 1 66 ? 3.586 -4.638 31.411 1.00 35.59 66 PHE A N 1
ATOM 531 C CA . PHE A 1 66 ? 4.123 -5.353 30.246 1.00 35.59 66 PHE A CA 1
ATOM 532 C C . PHE A 1 66 ? 4.126 -6.866 30.513 1.00 35.59 66 PHE A C 1
ATOM 534 O O . PHE A 1 66 ? 5.099 -7.433 31.003 1.00 35.59 66 PHE A O 1
ATOM 541 N N . SER A 1 67 ? 3.019 -7.535 30.191 1.00 32.81 67 SER A N 1
ATOM 542 C CA . SER A 1 67 ? 3.047 -8.974 29.924 1.00 32.81 67 SER A CA 1
ATOM 543 C C . SER A 1 67 ? 3.467 -9.185 28.473 1.00 32.81 67 SER A C 1
ATOM 545 O O . SER A 1 67 ? 2.698 -8.915 27.557 1.00 32.81 67 SER A O 1
ATOM 547 N N . PHE A 1 68 ? 4.678 -9.707 28.279 1.00 34.06 68 PHE A N 1
ATOM 548 C CA . PHE A 1 68 ? 5.279 -10.118 26.999 1.00 34.06 68 PHE A CA 1
ATOM 549 C C . PHE A 1 68 ? 4.572 -11.320 26.323 1.00 34.06 68 PHE A C 1
ATOM 551 O O . PHE A 1 68 ? 5.166 -12.014 25.508 1.00 34.06 68 PHE A O 1
ATOM 558 N N . PHE A 1 69 ? 3.307 -11.584 26.664 1.00 36.69 69 PHE A N 1
ATOM 559 C CA . PHE A 1 69 ? 2.517 -12.726 26.190 1.00 36.69 69 PHE A CA 1
ATOM 560 C C . PHE A 1 69 ? 1.157 -12.293 25.622 1.00 36.69 69 PHE A C 1
ATOM 562 O O . PHE A 1 69 ? 0.153 -12.979 25.810 1.00 36.69 69 PHE A O 1
ATOM 569 N N . ASN A 1 70 ? 1.094 -11.145 24.943 1.00 50.69 70 ASN A N 1
ATOM 570 C CA . ASN A 1 70 ? -0.072 -10.841 24.118 1.00 50.69 70 ASN A CA 1
ATOM 571 C C . ASN A 1 70 ? 0.078 -11.586 22.785 1.00 50.69 70 ASN A C 1
ATOM 573 O O . ASN A 1 70 ? 0.887 -11.210 21.941 1.00 50.69 70 ASN A O 1
ATOM 577 N N . TYR A 1 71 ? -0.680 -12.673 22.636 1.00 60.66 71 TYR A N 1
ATOM 578 C CA . TYR A 1 71 ? -0.882 -13.353 21.357 1.00 60.66 71 TYR A CA 1
ATOM 579 C C . TYR A 1 71 ? -1.413 -12.354 20.314 1.00 60.66 71 TYR A C 1
ATOM 581 O O . TYR A 1 71 ? -2.226 -11.494 20.671 1.00 60.66 71 TYR A O 1
ATOM 589 N N . SER A 1 72 ? -0.950 -12.470 19.059 1.00 77.00 72 SER A N 1
ATOM 590 C CA . SE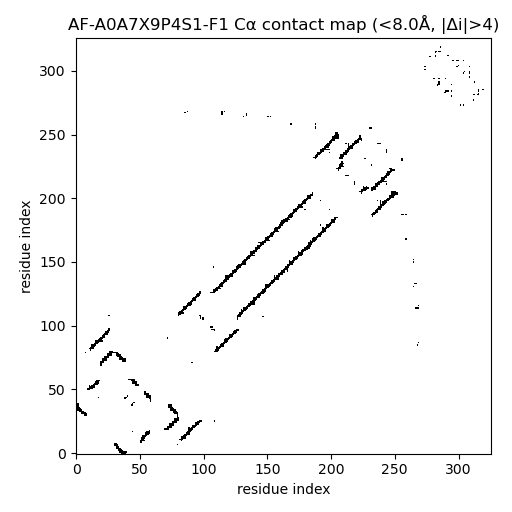R A 1 72 ? -1.520 -11.719 17.929 1.00 77.00 72 SER A CA 1
ATOM 591 C C . SER A 1 72 ? -3.032 -11.927 17.907 1.00 77.00 72 SER A C 1
ATOM 593 O O . SER A 1 72 ? -3.505 -13.054 18.076 1.00 77.00 72 SER A O 1
ATOM 595 N N . LYS A 1 73 ? -3.784 -10.832 17.789 1.00 88.88 73 LYS A N 1
ATOM 596 C CA . LYS A 1 73 ? -5.248 -10.855 17.766 1.00 88.88 73 LYS A CA 1
ATOM 597 C C . LYS A 1 73 ? -5.735 -10.992 16.339 1.00 88.88 73 LYS A C 1
ATOM 599 O O . LYS A 1 73 ? -5.227 -10.313 15.454 1.00 88.88 73 LYS A O 1
ATOM 604 N N . TYR A 1 74 ? -6.752 -11.810 16.120 1.00 94.25 74 TYR A N 1
ATOM 605 C CA . TYR A 1 74 ? -7.328 -11.974 14.795 1.00 94.25 74 TYR A CA 1
ATOM 606 C C . TYR A 1 74 ? -8.482 -11.000 14.583 1.00 94.25 74 TYR A C 1
ATOM 608 O O . TYR A 1 74 ? -9.413 -10.928 15.392 1.00 94.25 74 TYR A O 1
ATOM 616 N N . PHE A 1 75 ? -8.461 -10.293 13.459 1.00 96.81 75 PHE A N 1
ATOM 617 C CA . PHE A 1 75 ? -9.568 -9.465 13.001 1.00 96.81 75 PHE A CA 1
ATOM 618 C C . PHE A 1 75 ? -9.930 -9.823 11.568 1.00 96.81 75 PHE A C 1
ATOM 620 O O . PHE A 1 75 ? -9.108 -9.739 10.660 1.00 96.81 75 PHE A O 1
ATOM 627 N N . LYS A 1 76 ? -11.201 -10.144 11.350 1.00 97.44 76 LYS A N 1
ATOM 628 C CA . LYS A 1 76 ? -11.818 -10.198 10.033 1.00 97.44 76 LYS A CA 1
ATOM 629 C C . LYS A 1 76 ? -12.805 -9.053 9.890 1.00 97.44 76 LYS A C 1
ATOM 631 O O . LYS A 1 76 ? -13.755 -8.938 10.660 1.00 97.44 76 LYS A O 1
ATOM 636 N N . LEU A 1 77 ? -12.562 -8.206 8.898 1.00 96.19 77 LEU A N 1
ATOM 637 C CA . LEU A 1 77 ? -13.370 -7.039 8.594 1.00 96.19 77 LEU A CA 1
ATOM 638 C C . LEU A 1 77 ? -14.064 -7.220 7.249 1.00 96.19 77 LEU A C 1
ATOM 640 O O . LEU A 1 77 ? -13.412 -7.470 6.237 1.00 96.19 77 LEU A O 1
ATOM 644 N N . VAL A 1 78 ? -15.378 -7.034 7.235 1.00 95.12 78 VAL A N 1
ATOM 645 C CA . VAL A 1 78 ? -16.166 -6.907 6.008 1.00 95.12 78 VAL A CA 1
ATOM 646 C C . VAL A 1 78 ? -16.532 -5.438 5.860 1.00 95.12 78 VAL A C 1
ATOM 648 O O . VAL A 1 78 ? -17.251 -4.901 6.699 1.00 95.12 78 VAL A O 1
ATOM 651 N N . ILE A 1 79 ? -16.009 -4.770 4.834 1.00 93.38 79 ILE A N 1
ATOM 652 C CA . ILE A 1 79 ? -16.152 -3.319 4.633 1.00 93.38 79 ILE A CA 1
ATOM 653 C C . ILE A 1 79 ? -16.964 -3.061 3.349 1.00 93.38 79 ILE A C 1
ATOM 655 O O . ILE A 1 79 ? -16.805 -3.800 2.379 1.00 93.38 79 ILE A O 1
ATOM 659 N N . PRO A 1 80 ? -17.849 -2.050 3.293 1.00 90.31 80 PRO A N 1
ATOM 660 C CA . PRO A 1 80 ? -18.555 -1.680 2.060 1.00 90.31 80 PRO A CA 1
ATOM 661 C C . PRO A 1 80 ? -17.620 -1.158 0.954 1.00 90.31 80 PRO A C 1
ATOM 663 O O . PRO A 1 80 ? -16.460 -0.805 1.191 1.00 90.31 80 PRO A O 1
ATOM 666 N N . GLU A 1 81 ? -18.156 -1.032 -0.263 1.00 87.56 81 GLU A N 1
ATOM 667 C CA . GLU A 1 81 ? -17.491 -0.300 -1.346 1.00 87.56 81 GLU A CA 1
ATOM 668 C C . GLU A 1 81 ? -17.159 1.156 -0.968 1.00 87.56 81 GLU A C 1
ATOM 670 O O . GLU A 1 81 ? -17.866 1.818 -0.210 1.00 87.56 81 GLU A O 1
ATOM 675 N N . SER A 1 82 ? -16.097 1.688 -1.580 1.00 83.62 82 SER A N 1
ATOM 676 C CA . SER A 1 82 ? -15.753 3.121 -1.592 1.00 83.62 82 SER A CA 1
ATOM 677 C C . SER A 1 82 ? -15.256 3.743 -0.278 1.00 83.62 82 SER A C 1
ATOM 679 O O . SER A 1 82 ? -14.919 4.928 -0.281 1.00 83.62 82 SER A O 1
ATOM 681 N N . ILE A 1 83 ? -15.122 2.982 0.812 1.00 92.25 83 ILE A N 1
ATOM 682 C CA . ILE A 1 83 ? -14.477 3.465 2.044 1.00 92.25 83 ILE A CA 1
ATOM 683 C C . ILE A 1 83 ? -12.953 3.457 1.890 1.00 92.25 83 ILE A C 1
ATOM 685 O O . ILE A 1 83 ? -12.361 2.427 1.564 1.00 92.25 83 ILE A O 1
ATOM 689 N N . SER A 1 84 ? -12.307 4.594 2.163 1.00 95.38 84 SER A N 1
ATOM 690 C CA . SER A 1 84 ? -10.845 4.690 2.255 1.00 95.38 84 SER A CA 1
ATOM 691 C C . SER A 1 84 ? -10.321 3.962 3.492 1.00 95.38 84 SER A C 1
ATOM 693 O O . SER A 1 84 ? -10.859 4.135 4.586 1.00 95.38 84 SER A O 1
ATOM 695 N N . LEU A 1 85 ? -9.249 3.193 3.332 1.00 96.88 85 LEU A N 1
ATOM 696 C CA . LEU A 1 85 ? -8.658 2.378 4.390 1.00 96.88 85 LEU A CA 1
ATOM 697 C C . LEU A 1 85 ? -7.353 2.991 4.895 1.00 96.88 85 LEU A C 1
ATOM 699 O O . LEU A 1 85 ? -6.465 3.299 4.100 1.00 96.88 85 LEU A O 1
ATOM 703 N N . PHE A 1 86 ? -7.236 3.105 6.214 1.00 96.75 86 PHE A N 1
ATOM 704 C CA . PHE A 1 86 ? -6.033 3.547 6.911 1.00 96.75 86 PHE A CA 1
ATOM 705 C C . PHE A 1 86 ? -5.658 2.490 7.950 1.00 96.75 86 PHE A C 1
ATOM 707 O O . PHE A 1 86 ? -6.359 2.316 8.943 1.00 96.75 86 PHE A O 1
ATOM 714 N N . ILE A 1 87 ? -4.574 1.752 7.735 1.00 96.75 87 ILE A N 1
ATOM 715 C CA . ILE A 1 87 ? -4.198 0.621 8.593 1.00 96.75 87 ILE A CA 1
ATOM 716 C C . ILE A 1 87 ? -2.786 0.824 9.137 1.00 96.75 87 ILE A C 1
ATOM 718 O O . ILE A 1 87 ? -1.852 1.014 8.369 1.00 96.75 87 ILE A O 1
ATOM 722 N N . SER A 1 88 ? -2.619 0.753 10.456 1.00 93.88 88 SER A N 1
ATOM 723 C CA . SER A 1 88 ? -1.312 0.766 11.113 1.00 93.88 88 SER A CA 1
ATOM 724 C C . SER A 1 88 ? -1.211 -0.396 12.091 1.00 93.88 88 SER A C 1
ATOM 726 O O . SER A 1 88 ? -1.883 -0.398 13.121 1.00 93.88 88 SER A O 1
ATOM 728 N N . ILE A 1 89 ? -0.352 -1.367 11.796 1.00 88.62 89 ILE A N 1
ATOM 729 C CA . ILE A 1 89 ? -0.116 -2.527 12.660 1.00 88.62 89 ILE A CA 1
ATOM 730 C C . ILE A 1 89 ? 1.383 -2.624 12.929 1.00 88.62 89 ILE A C 1
ATOM 732 O O . ILE A 1 89 ? 2.180 -2.585 11.998 1.00 88.62 89 ILE A O 1
ATOM 736 N N . ALA A 1 90 ? 1.809 -2.709 14.191 1.00 82.00 90 ALA A N 1
ATOM 737 C CA . ALA A 1 90 ? 3.243 -2.869 14.445 1.00 82.00 90 ALA A CA 1
ATOM 738 C C . ALA A 1 90 ? 3.704 -4.294 14.099 1.00 82.00 90 ALA A C 1
ATOM 740 O O . ALA A 1 90 ? 4.718 -4.448 13.431 1.00 82.00 90 ALA A O 1
ATOM 741 N N . SER A 1 91 ? 2.953 -5.321 14.489 1.00 83.56 91 SER A N 1
ATOM 742 C CA . SER A 1 91 ? 3.259 -6.717 14.179 1.00 83.56 91 SER A CA 1
ATOM 743 C C . SER A 1 91 ? 2.017 -7.492 13.758 1.00 83.56 91 SER A C 1
ATOM 745 O O . SER A 1 91 ? 0.990 -7.409 14.427 1.00 83.56 91 SER A O 1
ATOM 747 N N . GLY A 1 92 ? 2.143 -8.304 12.716 1.00 90.56 92 GLY A N 1
ATOM 748 C CA . GLY A 1 92 ? 1.097 -9.214 12.252 1.00 90.56 92 GLY A CA 1
ATOM 749 C C . GLY A 1 92 ? 0.806 -9.036 10.769 1.00 90.56 92 GLY A C 1
ATOM 750 O O . GLY A 1 92 ? 1.229 -8.052 10.155 1.00 90.56 92 GLY A O 1
ATOM 751 N N . ASP A 1 93 ? 0.110 -10.012 10.199 1.00 96.19 93 ASP A N 1
ATOM 752 C CA . ASP A 1 93 ? -0.091 -10.080 8.754 1.00 96.19 93 ASP A CA 1
ATOM 753 C C . ASP A 1 93 ? -1.361 -9.344 8.331 1.00 96.19 93 ASP A C 1
ATOM 755 O O . ASP A 1 93 ? -2.397 -9.396 8.998 1.00 96.19 93 ASP A O 1
ATOM 759 N N . LEU A 1 94 ? -1.310 -8.686 7.176 1.00 97.81 94 LEU A N 1
ATOM 760 C CA . LEU A 1 94 ? -2.444 -8.004 6.569 1.00 97.81 94 LEU A CA 1
ATOM 761 C C . LEU A 1 94 ? -2.814 -8.662 5.245 1.00 97.81 94 LEU A C 1
ATOM 763 O O . LEU A 1 94 ? -2.027 -8.705 4.300 1.00 97.81 94 LEU A O 1
ATOM 767 N N . LYS A 1 95 ? -4.068 -9.091 5.135 1.00 98.19 95 LYS A N 1
ATOM 768 C CA . LYS A 1 95 ? -4.656 -9.599 3.902 1.00 98.19 95 LYS A CA 1
ATOM 769 C C . LYS A 1 95 ? -5.866 -8.770 3.484 1.00 98.19 95 LYS A C 1
ATOM 771 O O . LYS A 1 95 ? -6.831 -8.685 4.233 1.00 98.19 95 LYS A O 1
ATOM 776 N N . ILE A 1 96 ? -5.851 -8.204 2.278 1.00 96.81 96 ILE A N 1
ATOM 777 C CA . ILE A 1 96 ? -6.986 -7.474 1.687 1.00 96.81 96 ILE A CA 1
ATOM 778 C C . ILE A 1 96 ? -7.379 -8.168 0.389 1.00 96.81 96 ILE A C 1
ATOM 780 O O . ILE A 1 96 ? -6.619 -8.141 -0.580 1.00 96.81 96 ILE A O 1
ATOM 784 N N . ILE A 1 97 ? -8.558 -8.786 0.350 1.00 93.44 97 ILE A N 1
ATOM 785 C CA . ILE A 1 97 ? -9.006 -9.506 -0.845 1.00 93.44 97 ILE A CA 1
ATOM 786 C C . ILE A 1 97 ? -10.452 -9.208 -1.205 1.00 93.44 97 ILE A C 1
ATOM 788 O O . ILE A 1 97 ? -11.306 -9.013 -0.342 1.00 93.44 97 ILE A O 1
ATOM 792 N N . ASN A 1 98 ? -10.751 -9.271 -2.498 1.00 87.25 98 ASN A N 1
ATOM 793 C CA . ASN A 1 98 ? -12.124 -9.425 -2.957 1.00 87.25 98 ASN A CA 1
ATOM 794 C C . ASN A 1 98 ? -12.435 -10.899 -3.239 1.00 87.25 98 ASN A C 1
ATOM 796 O O . ASN A 1 98 ? -11.825 -11.504 -4.125 1.00 87.25 98 ASN A O 1
ATOM 800 N N . LYS A 1 99 ? -13.401 -11.476 -2.517 1.00 73.19 99 LYS A N 1
ATOM 801 C CA . LYS A 1 99 ? -13.897 -12.835 -2.774 1.00 73.19 99 LYS A CA 1
ATOM 802 C C . LYS A 1 99 ? -14.920 -12.805 -3.908 1.00 73.19 99 LYS A C 1
ATOM 804 O O . LYS A 1 99 ? -16.122 -12.832 -3.666 1.00 73.19 99 LYS A O 1
ATOM 809 N N . VAL A 1 100 ? -14.457 -12.769 -5.150 1.00 61.53 100 VAL A N 1
ATOM 810 C CA . VAL A 1 100 ? -15.348 -12.953 -6.307 1.00 61.53 100 VAL A CA 1
ATOM 811 C C . VAL A 1 100 ? -15.467 -14.436 -6.619 1.00 61.53 100 VAL A C 1
ATOM 813 O O . VAL A 1 100 ? -14.461 -15.150 -6.658 1.00 61.53 100 VAL A O 1
ATOM 816 N N . SER A 1 101 ? -16.690 -14.913 -6.856 1.00 51.78 101 SER A N 1
ATOM 817 C CA . SER A 1 101 ? -16.912 -16.225 -7.461 1.00 51.78 101 SER A CA 1
ATOM 818 C C . SER A 1 101 ? -16.238 -16.259 -8.838 1.00 51.78 101 SER A C 1
ATOM 820 O O . SER A 1 101 ? -16.239 -15.279 -9.578 1.00 51.78 101 SER A O 1
ATOM 822 N N . LYS A 1 102 ? -15.647 -17.398 -9.211 1.00 47.34 102 LYS A N 1
ATOM 823 C CA . LYS A 1 102 ? -14.908 -17.563 -10.479 1.00 47.34 102 LYS A CA 1
ATOM 824 C C . LYS A 1 102 ? -15.754 -17.330 -11.749 1.00 47.34 102 LYS A C 1
ATOM 826 O O . LYS A 1 102 ? -15.199 -17.377 -12.842 1.00 47.34 102 LYS A O 1
ATOM 831 N N . GLU A 1 103 ? -17.063 -17.123 -11.616 1.00 48.09 103 GLU A N 1
ATOM 832 C CA . GLU A 1 103 ? -18.023 -17.019 -12.721 1.00 48.09 103 GLU A CA 1
ATOM 833 C C . GLU A 1 103 ? -18.319 -15.573 -13.144 1.00 48.09 103 GLU A C 1
ATOM 835 O O . GLU A 1 103 ? -18.614 -15.347 -14.318 1.00 48.09 103 GLU A O 1
ATOM 840 N N . ASP A 1 104 ? -18.148 -14.587 -12.257 1.00 49.38 104 ASP A N 1
ATOM 841 C CA . ASP A 1 104 ? -18.373 -13.181 -12.593 1.00 49.38 104 ASP A CA 1
ATOM 842 C C . ASP A 1 104 ? -17.055 -12.485 -12.946 1.00 49.38 104 ASP A C 1
ATOM 844 O O . ASP A 1 104 ? -16.119 -12.383 -12.153 1.00 49.38 104 ASP A O 1
ATOM 848 N N . ASN A 1 105 ? -16.973 -12.005 -14.187 1.00 51.12 105 ASN A N 1
ATOM 849 C CA . ASN A 1 105 ? -15.829 -11.284 -14.739 1.00 51.12 105 ASN A CA 1
ATOM 850 C C . ASN A 1 105 ? -15.306 -10.186 -13.785 1.00 51.12 105 ASN A C 1
ATOM 852 O O . ASN A 1 105 ? -15.890 -9.110 -13.699 1.00 51.12 105 ASN A O 1
ATOM 856 N N . LYS A 1 106 ? -14.157 -10.448 -13.140 1.00 56.47 106 LYS A N 1
ATOM 857 C CA . LYS A 1 106 ? -13.266 -9.494 -12.445 1.00 56.47 106 LYS A CA 1
ATOM 858 C C . LYS A 1 106 ? -13.996 -8.378 -11.683 1.00 56.47 106 LYS A C 1
ATOM 860 O O . LYS A 1 106 ? -13.897 -7.206 -12.062 1.00 56.47 106 LYS A O 1
ATOM 865 N N . SER A 1 107 ? -14.680 -8.708 -10.588 1.00 76.19 107 SER A N 1
ATOM 866 C CA . SER A 1 107 ? -15.029 -7.668 -9.616 1.00 76.19 107 SER A CA 1
ATOM 867 C C . SER A 1 107 ? -13.804 -7.346 -8.746 1.00 76.19 107 SER A C 1
ATOM 869 O O . SER A 1 107 ? -12.993 -8.208 -8.412 1.00 76.19 107 SER A O 1
ATOM 871 N N . TYR A 1 108 ? -13.601 -6.069 -8.448 1.00 82.88 108 TYR A N 1
ATOM 872 C CA . TYR A 1 108 ? -12.454 -5.598 -7.674 1.00 82.88 108 TYR A CA 1
ATOM 873 C C . TYR A 1 108 ? -12.923 -5.140 -6.298 1.00 82.88 108 TYR A C 1
ATOM 875 O O . TYR A 1 108 ? -14.000 -4.556 -6.219 1.00 82.88 108 TYR A O 1
ATOM 883 N N . PHE A 1 109 ? -12.091 -5.303 -5.263 1.00 89.12 109 PHE A N 1
ATOM 884 C CA . PHE A 1 109 ? -12.227 -4.529 -4.030 1.00 89.12 109 PHE A CA 1
ATOM 885 C C . PHE A 1 109 ? -12.051 -3.060 -4.421 1.00 89.12 109 PHE A C 1
ATOM 887 O O . PHE A 1 109 ? -10.939 -2.644 -4.761 1.00 89.12 109 PHE A O 1
ATOM 894 N N . LYS A 1 110 ? -13.125 -2.272 -4.437 1.00 91.62 110 LYS A N 1
ATOM 895 C CA . LYS A 1 110 ? -13.080 -0.863 -4.842 1.00 91.62 110 LYS A CA 1
ATOM 896 C C . LYS A 1 110 ? -12.951 0.041 -3.635 1.00 91.62 110 LYS A C 1
ATOM 898 O O . LYS A 1 110 ? -13.817 0.065 -2.760 1.00 91.62 110 LYS A O 1
ATOM 903 N N . THR A 1 111 ? -11.905 0.851 -3.640 1.00 91.88 111 THR A N 1
ATOM 904 C CA . THR A 1 111 ? -11.707 1.921 -2.665 1.00 91.88 111 THR A CA 1
ATOM 905 C C . THR A 1 111 ? -10.944 3.073 -3.303 1.00 91.88 111 THR A C 1
ATOM 907 O O . THR A 1 111 ? -10.289 2.911 -4.328 1.00 91.88 111 THR A O 1
ATOM 910 N N . LYS A 1 112 ? -11.061 4.273 -2.737 1.00 92.94 112 LYS A N 1
ATOM 911 C CA . LYS A 1 112 ? -10.334 5.443 -3.232 1.00 92.94 112 LYS A CA 1
ATOM 912 C C . LYS A 1 112 ? -8.870 5.423 -2.793 1.00 92.94 112 LYS A C 1
ATOM 914 O O . LYS A 1 112 ? -7.989 5.763 -3.584 1.00 92.94 112 LYS A O 1
ATOM 919 N N . THR A 1 113 ? -8.635 5.078 -1.533 1.00 95.50 113 THR A N 1
ATOM 920 C CA . THR A 1 113 ? -7.326 5.171 -0.893 1.00 95.50 113 THR A CA 1
ATOM 921 C C . THR A 1 113 ? -7.125 3.981 0.022 1.00 95.50 113 THR A C 1
ATOM 923 O O . THR A 1 113 ? -8.001 3.653 0.818 1.00 95.50 113 THR A O 1
ATOM 926 N N . ILE A 1 114 ? -5.947 3.381 -0.076 1.00 97.56 114 ILE A N 1
ATOM 927 C CA . ILE A 1 114 ? -5.425 2.427 0.894 1.00 97.56 114 ILE A CA 1
ATOM 928 C C . ILE A 1 114 ? -4.085 2.988 1.358 1.00 97.56 114 ILE A C 1
ATOM 930 O O . ILE A 1 114 ? -3.195 3.213 0.539 1.00 97.56 114 ILE A O 1
ATOM 934 N N . ASP A 1 115 ? -3.964 3.233 2.652 1.00 97.62 115 ASP A N 1
ATOM 935 C CA . ASP A 1 115 ? -2.746 3.697 3.306 1.00 97.62 115 ASP A CA 1
ATOM 936 C C . ASP A 1 115 ? -2.416 2.727 4.436 1.00 97.62 115 ASP A C 1
ATOM 938 O O . ASP A 1 115 ? -3.247 2.489 5.317 1.00 97.62 115 ASP A O 1
ATOM 942 N N . VAL A 1 116 ? -1.245 2.105 4.367 1.00 97.06 116 VAL A N 1
ATOM 943 C CA . VAL A 1 116 ? -0.849 0.997 5.234 1.00 97.06 116 VAL A CA 1
ATOM 944 C C . VAL A 1 116 ? 0.538 1.256 5.815 1.00 97.06 116 VAL A C 1
ATOM 946 O O . VAL A 1 116 ? 1.492 1.572 5.099 1.00 97.06 116 VAL A O 1
ATOM 949 N N . LYS A 1 117 ? 0.664 1.060 7.125 1.00 94.81 117 LYS A N 1
ATOM 950 C CA . LYS A 1 117 ? 1.925 1.056 7.863 1.00 94.81 117 LYS A CA 1
ATOM 951 C C . LYS A 1 117 ? 2.070 -0.263 8.617 1.00 94.81 117 LYS A C 1
ATOM 953 O O . LYS A 1 117 ? 1.264 -0.543 9.502 1.00 94.81 117 LYS A O 1
ATOM 958 N N . LEU A 1 118 ? 3.098 -1.041 8.290 1.00 89.44 118 LEU A N 1
ATOM 959 C CA . LEU A 1 118 ? 3.467 -2.262 9.012 1.00 89.44 118 LEU A CA 1
ATOM 960 C C . LEU A 1 118 ? 4.878 -2.120 9.577 1.00 89.44 118 LEU A C 1
ATOM 962 O O . LEU A 1 118 ? 5.781 -1.778 8.831 1.00 89.44 118 LEU A O 1
ATOM 966 N N . THR A 1 119 ? 5.131 -2.380 10.860 1.00 84.50 119 THR A N 1
ATOM 967 C CA . THR A 1 119 ? 6.544 -2.467 11.297 1.00 84.50 119 THR A CA 1
ATOM 968 C C . THR A 1 119 ? 7.123 -3.825 10.900 1.00 84.50 119 THR A C 1
ATOM 970 O O . THR A 1 119 ? 8.202 -3.877 10.310 1.00 84.50 119 THR A O 1
ATOM 973 N N . SER A 1 120 ? 6.389 -4.903 11.173 1.00 81.38 120 SER A N 1
ATOM 974 C CA . SER A 1 120 ? 6.725 -6.271 10.783 1.00 81.38 120 SER A CA 1
ATOM 975 C C . SER A 1 120 ? 5.485 -7.102 10.457 1.00 81.38 120 SER A C 1
ATOM 977 O O . SER A 1 120 ? 4.442 -6.906 11.080 1.00 81.38 120 SER A O 1
ATOM 979 N N . GLY A 1 121 ? 5.632 -8.071 9.558 1.00 90.31 121 GLY A N 1
ATOM 980 C CA . GLY A 1 121 ? 4.545 -8.925 9.063 1.00 90.31 121 GLY A CA 1
ATOM 981 C C . GLY A 1 121 ? 4.260 -8.661 7.590 1.00 90.31 121 GLY A C 1
ATOM 982 O O . GLY A 1 121 ? 4.720 -7.653 7.047 1.00 90.31 121 GLY A O 1
ATOM 983 N N . ASP A 1 122 ? 3.523 -9.556 6.946 1.00 96.25 122 ASP A N 1
ATOM 984 C CA . ASP A 1 122 ? 3.392 -9.555 5.489 1.00 96.25 122 ASP A CA 1
ATOM 985 C C . ASP A 1 122 ? 2.121 -8.852 5.015 1.00 96.25 122 ASP A C 1
ATOM 987 O O . ASP A 1 122 ? 1.079 -8.860 5.676 1.00 96.25 122 ASP A O 1
ATOM 991 N N . LEU A 1 123 ? 2.191 -8.256 3.825 1.00 98.00 123 LEU A N 1
ATOM 992 C CA . LEU A 1 123 ? 1.041 -7.682 3.139 1.00 98.00 123 LEU A CA 1
ATOM 993 C C . LEU A 1 123 ? 0.673 -8.529 1.920 1.00 98.00 123 LEU A C 1
ATOM 995 O O . LEU A 1 123 ? 1.422 -8.597 0.950 1.00 98.00 123 LEU A O 1
ATOM 999 N N . SER A 1 124 ? -0.536 -9.087 1.921 1.00 98.31 124 SER A N 1
ATOM 1000 C CA . SER A 1 124 ? -1.131 -9.773 0.775 1.00 98.31 124 SER A CA 1
ATOM 1001 C C . SER A 1 124 ? -2.372 -9.033 0.278 1.00 98.31 124 SER A C 1
ATOM 1003 O O . SER A 1 124 ? -3.360 -8.875 0.996 1.00 98.31 124 SER A O 1
ATOM 1005 N N . ILE A 1 125 ? -2.344 -8.588 -0.974 1.00 97.06 125 ILE A N 1
ATOM 1006 C CA . ILE A 1 125 ? -3.452 -7.895 -1.627 1.00 97.06 125 ILE A CA 1
ATOM 1007 C C . ILE A 1 125 ? -3.851 -8.649 -2.892 1.00 97.06 125 ILE A C 1
ATOM 1009 O O . ILE A 1 125 ? -3.011 -8.925 -3.746 1.00 97.06 125 ILE A O 1
ATOM 1013 N N . GLU A 1 126 ? -5.143 -8.923 -3.059 1.00 95.31 126 GLU A N 1
ATOM 1014 C CA . GLU A 1 126 ? -5.650 -9.629 -4.237 1.00 95.31 126 GLU A CA 1
ATOM 1015 C C . GLU A 1 126 ? -6.929 -8.992 -4.789 1.00 95.31 126 GLU A C 1
ATOM 1017 O O . GLU A 1 126 ? -7.883 -8.726 -4.053 1.00 95.31 126 GLU A O 1
ATOM 1022 N N . ASN A 1 127 ? -6.977 -8.815 -6.113 1.00 92.94 127 ASN A N 1
ATOM 1023 C CA . ASN A 1 127 ? -8.161 -8.354 -6.842 1.00 92.94 127 ASN A CA 1
ATOM 1024 C C . ASN A 1 127 ? -8.682 -6.992 -6.349 1.00 92.94 127 ASN A C 1
ATOM 1026 O O . ASN A 1 127 ? -9.883 -6.828 -6.132 1.00 92.94 127 ASN A O 1
ATOM 1030 N N . ILE A 1 128 ? -7.809 -5.992 -6.187 1.00 93.12 128 ILE A N 1
ATOM 1031 C CA . ILE A 1 128 ? -8.206 -4.644 -5.742 1.00 93.12 128 ILE A CA 1
ATOM 1032 C C . ILE A 1 128 ? -8.165 -3.606 -6.866 1.00 93.12 128 ILE A C 1
ATOM 1034 O O . ILE A 1 128 ? -7.431 -3.749 -7.843 1.00 93.12 128 ILE A O 1
ATOM 1038 N N . SER A 1 129 ? -8.937 -2.533 -6.718 1.00 93.94 129 SER A N 1
ATOM 1039 C CA . SER A 1 129 ? -8.894 -1.344 -7.566 1.00 93.94 129 SER A CA 1
ATOM 1040 C C . SER A 1 129 ? -8.878 -0.100 -6.682 1.00 93.94 129 SER A C 1
ATOM 1042 O O . SER A 1 129 ? -9.900 0.236 -6.081 1.00 93.94 129 SER A O 1
ATOM 1044 N N . THR A 1 130 ? -7.737 0.591 -6.626 1.00 94.75 130 THR A N 1
ATOM 1045 C CA . THR A 1 130 ? -7.562 1.816 -5.831 1.00 94.75 130 THR A CA 1
ATOM 1046 C C . THR A 1 130 ? -6.883 2.930 -6.617 1.00 94.75 130 THR A C 1
ATOM 1048 O O . THR A 1 130 ? -6.000 2.675 -7.433 1.00 94.75 130 THR A O 1
ATOM 1051 N N . ALA A 1 131 ? -7.285 4.178 -6.369 1.00 94.12 131 ALA A N 1
ATOM 1052 C CA . ALA A 1 131 ? -6.664 5.345 -6.997 1.00 94.12 131 ALA A CA 1
ATOM 1053 C C . ALA A 1 131 ? -5.345 5.736 -6.312 1.00 94.12 131 ALA A C 1
ATOM 1055 O O . ALA A 1 131 ? -4.432 6.232 -6.972 1.00 94.12 131 ALA A O 1
ATOM 1056 N N . ILE A 1 132 ? -5.248 5.521 -4.998 1.00 95.38 132 ILE A N 1
ATOM 1057 C CA . ILE A 1 132 ? -4.060 5.822 -4.197 1.00 95.38 132 ILE A CA 1
ATOM 1058 C C . ILE A 1 132 ? -3.734 4.605 -3.335 1.00 95.38 132 ILE A C 1
ATOM 1060 O O . ILE A 1 132 ? -4.580 4.134 -2.570 1.00 95.38 132 ILE A O 1
ATOM 1064 N N . PHE A 1 133 ? -2.503 4.120 -3.447 1.00 97.31 133 PHE A N 1
ATOM 1065 C CA . PHE A 1 133 ? -1.948 3.090 -2.580 1.00 97.31 133 PHE A CA 1
ATOM 1066 C C . PHE A 1 133 ? -0.661 3.612 -1.941 1.00 97.31 133 PHE A C 1
ATOM 1068 O O . PHE A 1 133 ? 0.279 3.989 -2.639 1.00 97.31 133 PHE A O 1
ATOM 1075 N N . ILE A 1 134 ? -0.627 3.670 -0.615 1.00 97.06 134 ILE A N 1
ATOM 1076 C CA . ILE A 1 134 ? 0.548 4.074 0.153 1.00 97.06 134 ILE A CA 1
ATOM 1077 C C . ILE A 1 134 ? 0.885 2.941 1.110 1.00 97.06 134 ILE A C 1
ATOM 1079 O O . ILE A 1 134 ? 0.026 2.477 1.853 1.00 97.06 134 ILE A O 1
ATOM 1083 N N . PHE A 1 135 ? 2.135 2.499 1.085 1.00 96.69 135 PHE A N 1
ATOM 1084 C CA . PHE A 1 135 ? 2.646 1.480 1.983 1.00 96.69 135 PHE A CA 1
ATOM 1085 C C . PHE A 1 135 ? 3.970 1.927 2.593 1.00 96.69 135 PHE A C 1
ATOM 1087 O O . PHE A 1 135 ? 4.860 2.422 1.894 1.00 96.69 135 PHE A O 1
ATOM 1094 N N . SER A 1 136 ? 4.110 1.728 3.898 1.00 93.38 136 SER A N 1
ATOM 1095 C CA . SER A 1 136 ? 5.372 1.901 4.607 1.00 93.38 136 SER A CA 1
ATOM 1096 C C . SER A 1 136 ? 5.645 0.714 5.516 1.00 93.38 136 SER A C 1
ATOM 1098 O O . SER A 1 136 ? 4.744 0.271 6.230 1.00 93.38 136 SER A O 1
ATOM 1100 N N . SER A 1 137 ? 6.882 0.216 5.510 1.00 89.12 137 SER A N 1
ATOM 1101 C CA . SER A 1 137 ? 7.290 -0.798 6.473 1.00 89.12 137 SER A CA 1
ATOM 1102 C C . SER A 1 137 ? 8.759 -0.793 6.857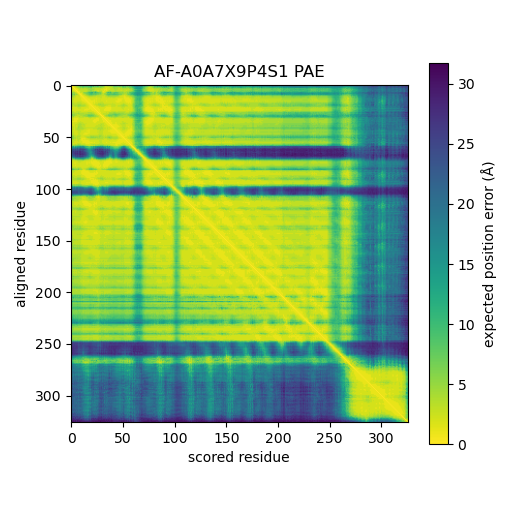 1.00 89.12 137 SER A C 1
ATOM 1104 O O . SER A 1 137 ? 9.589 -0.179 6.184 1.00 89.12 137 SER A O 1
ATOM 1106 N N . THR A 1 138 ? 9.063 -1.486 7.958 1.00 82.50 138 THR A N 1
ATOM 1107 C CA . THR A 1 138 ? 10.442 -1.797 8.345 1.00 82.50 138 THR A CA 1
ATOM 1108 C C . THR A 1 138 ? 10.862 -3.162 7.805 1.00 82.50 138 THR A C 1
ATOM 1110 O O . THR A 1 138 ? 11.905 -3.235 7.162 1.00 82.50 138 THR A O 1
ATOM 1113 N N . SER A 1 139 ? 10.076 -4.218 8.039 1.00 88.25 139 SER A N 1
ATOM 1114 C CA . SER A 1 139 ? 10.406 -5.590 7.629 1.00 88.25 139 SER A CA 1
ATOM 1115 C C . SER A 1 139 ? 9.159 -6.371 7.211 1.00 88.25 139 SER A C 1
ATOM 1117 O O . SER A 1 139 ? 8.484 -6.947 8.064 1.00 88.25 139 SER A O 1
ATOM 1119 N N . SER A 1 140 ? 8.859 -6.396 5.915 1.00 91.69 140 SER A N 1
ATOM 1120 C CA . SER A 1 140 ? 7.617 -6.973 5.386 1.00 91.69 140 SER A CA 1
ATOM 1121 C C . SER A 1 140 ? 7.793 -7.456 3.956 1.00 91.69 140 SER A C 1
ATOM 1123 O O . SER A 1 140 ? 8.349 -6.706 3.149 1.00 91.69 140 SER A O 1
ATOM 1125 N N . ASP A 1 141 ? 7.204 -8.603 3.623 1.00 96.06 141 ASP A N 1
ATOM 1126 C CA . ASP A 1 141 ? 7.025 -9.010 2.232 1.00 96.06 141 ASP A CA 1
ATOM 1127 C C . ASP A 1 141 ? 5.684 -8.490 1.708 1.00 96.06 141 ASP A C 1
ATOM 1129 O O . ASP A 1 141 ? 4.628 -8.635 2.332 1.00 96.06 141 ASP A O 1
ATOM 1133 N N . ILE A 1 142 ? 5.717 -7.844 0.545 1.00 97.44 142 ILE A N 1
ATOM 1134 C CA . ILE A 1 142 ? 4.550 -7.217 -0.072 1.00 97.44 142 ILE A CA 1
ATOM 1135 C C . ILE A 1 142 ? 4.196 -7.991 -1.335 1.00 97.44 142 ILE A C 1
ATOM 1137 O O . ILE A 1 142 ? 4.909 -7.918 -2.333 1.00 97.44 142 ILE A O 1
ATOM 1141 N N . SER A 1 143 ? 3.054 -8.670 -1.335 1.00 98.31 143 SER A N 1
ATOM 1142 C CA . SER A 1 143 ? 2.512 -9.355 -2.506 1.00 98.31 143 SER A CA 1
ATOM 1143 C C . SER A 1 143 ? 1.191 -8.730 -2.939 1.00 98.31 143 SER A C 1
ATOM 1145 O O . SER A 1 143 ? 0.211 -8.729 -2.191 1.00 98.31 143 SER A O 1
ATOM 1147 N N . ILE A 1 144 ? 1.151 -8.196 -4.161 1.00 97.88 144 ILE A N 1
ATOM 1148 C CA . ILE A 1 144 ? -0.054 -7.627 -4.769 1.00 97.88 144 ILE A CA 1
ATOM 1149 C C . ILE A 1 144 ? -0.342 -8.340 -6.083 1.00 97.88 144 ILE A C 1
ATOM 1151 O O . ILE A 1 144 ? 0.437 -8.257 -7.036 1.00 97.88 144 ILE A O 1
ATOM 1155 N N . GLU A 1 145 ? -1.504 -8.978 -6.166 1.00 96.25 145 GLU A N 1
ATOM 1156 C CA . GLU A 1 145 ? -1.902 -9.766 -7.324 1.00 96.25 145 GLU A CA 1
ATOM 1157 C C . GLU A 1 145 ? -3.194 -9.259 -7.972 1.00 96.25 145 GLU A C 1
ATOM 1159 O O . GLU A 1 145 ? -4.125 -8.794 -7.307 1.00 96.25 145 GLU A O 1
ATOM 1164 N N . ASN A 1 146 ? -3.268 -9.380 -9.301 1.00 93.81 146 ASN A N 1
ATOM 1165 C CA . ASN A 1 146 ? -4.487 -9.187 -10.094 1.00 93.81 146 ASN A CA 1
ATOM 1166 C C . ASN A 1 146 ? -5.181 -7.829 -9.870 1.00 93.81 146 ASN A C 1
ATOM 1168 O O . ASN A 1 146 ? -6.407 -7.747 -9.912 1.00 93.81 146 ASN A O 1
ATOM 1172 N N . SER A 1 147 ? -4.419 -6.761 -9.623 1.00 94.06 147 SER A N 1
ATOM 1173 C CA . SER A 1 147 ? -4.952 -5.492 -9.109 1.00 94.06 147 SER A CA 1
ATOM 1174 C C . SER A 1 147 ? -4.764 -4.302 -10.058 1.00 94.06 147 SER A C 1
ATOM 1176 O O . SER A 1 147 ? -3.929 -4.319 -10.965 1.00 94.06 147 SER A O 1
ATOM 1178 N N . LYS A 1 148 ? -5.570 -3.254 -9.860 1.00 94.94 148 LYS A N 1
ATOM 1179 C CA . LYS A 1 148 ? -5.482 -1.954 -10.537 1.00 94.94 148 LYS A CA 1
ATOM 1180 C C . LYS A 1 148 ? -5.094 -0.886 -9.523 1.00 94.94 148 LYS A C 1
ATOM 1182 O O . LYS A 1 148 ? -5.853 -0.608 -8.595 1.00 94.94 148 LYS A O 1
ATOM 1187 N N . LEU A 1 149 ? -3.926 -0.291 -9.702 1.00 95.56 149 LEU A N 1
ATOM 1188 C CA . LEU A 1 149 ? -3.385 0.720 -8.806 1.00 95.56 149 LEU A CA 1
ATOM 1189 C C . LEU A 1 149 ? -3.197 2.020 -9.590 1.00 95.56 149 LEU A C 1
ATOM 1191 O O . LEU A 1 149 ? -2.608 2.012 -10.666 1.00 95.56 149 LEU A O 1
ATOM 1195 N N . GLY A 1 150 ? -3.698 3.131 -9.064 1.00 94.69 150 GLY A N 1
ATOM 1196 C CA . GLY A 1 150 ? -3.390 4.455 -9.594 1.00 94.69 150 GLY A CA 1
ATOM 1197 C C . GLY A 1 150 ? -1.979 4.873 -9.184 1.00 94.69 150 GLY A C 1
ATOM 1198 O O . GLY A 1 150 ? -0.986 4.288 -9.618 1.00 94.69 150 GLY A O 1
ATOM 1199 N N . LYS A 1 151 ? -1.886 5.866 -8.298 1.00 94.94 151 LYS A N 1
ATOM 1200 C CA . LYS A 1 151 ? -0.610 6.290 -7.714 1.00 94.94 151 LYS A CA 1
ATOM 1201 C C . LYS A 1 151 ? -0.229 5.408 -6.539 1.00 94.94 151 LYS A C 1
ATOM 1203 O O . LYS A 1 151 ? -0.955 5.339 -5.547 1.00 94.94 151 LYS A O 1
ATOM 1208 N N . THR A 1 152 ? 0.935 4.792 -6.647 1.00 96.38 152 THR A N 1
ATOM 1209 C CA . THR A 1 152 ? 1.479 3.859 -5.669 1.00 96.38 152 THR A CA 1
ATOM 1210 C C . THR A 1 152 ? 2.768 4.404 -5.074 1.00 96.38 152 THR A C 1
ATOM 1212 O O . THR A 1 152 ? 3.687 4.752 -5.810 1.00 96.38 152 THR A O 1
ATOM 1215 N N . LYS A 1 153 ? 2.860 4.452 -3.746 1.00 96.56 153 LYS A N 1
ATOM 1216 C CA . LYS A 1 153 ? 4.072 4.840 -3.021 1.00 96.56 153 LYS A CA 1
ATOM 1217 C C . LYS A 1 153 ? 4.414 3.783 -1.987 1.00 96.56 153 LYS A C 1
ATOM 1219 O O . LYS A 1 153 ? 3.610 3.513 -1.103 1.00 96.56 153 LYS A O 1
ATOM 1224 N N . ILE A 1 154 ? 5.605 3.214 -2.090 1.00 95.88 154 ILE A N 1
ATOM 1225 C CA . ILE A 1 154 ? 6.081 2.125 -1.243 1.00 95.88 154 ILE A CA 1
ATOM 1226 C C . ILE A 1 154 ? 7.411 2.543 -0.628 1.00 95.88 154 ILE A C 1
ATOM 1228 O O . ILE A 1 154 ? 8.345 2.917 -1.339 1.00 95.88 154 ILE A O 1
ATOM 1232 N N . LYS A 1 155 ? 7.487 2.494 0.701 1.00 93.69 155 LYS A N 1
ATOM 1233 C CA . LYS A 1 155 ? 8.702 2.753 1.476 1.00 93.69 155 LYS A CA 1
ATOM 1234 C C . LYS A 1 155 ? 9.019 1.552 2.363 1.00 93.69 155 LYS A C 1
ATOM 1236 O O . LYS A 1 155 ? 8.181 1.158 3.165 1.00 93.69 155 LYS A O 1
ATOM 1241 N N . GLY A 1 156 ? 10.217 1.003 2.238 1.00 87.75 156 GLY A N 1
ATOM 1242 C CA . GLY A 1 156 ? 10.703 -0.131 3.023 1.00 87.75 156 GLY A CA 1
ATOM 1243 C C . GLY A 1 156 ? 12.084 0.128 3.622 1.00 87.75 156 GLY A C 1
ATOM 1244 O O . GLY A 1 156 ? 12.818 1.004 3.156 1.00 87.75 156 GLY A O 1
ATOM 1245 N N . ILE A 1 157 ? 12.452 -0.641 4.646 1.00 85.81 157 ILE A N 1
ATOM 1246 C CA . ILE A 1 157 ? 13.851 -0.776 5.084 1.00 85.81 157 ILE A CA 1
ATOM 1247 C C . ILE A 1 157 ? 14.390 -2.134 4.631 1.00 85.81 157 ILE A C 1
ATOM 1249 O O . ILE A 1 157 ? 15.410 -2.177 3.947 1.00 85.81 157 ILE A O 1
ATOM 1253 N N . SER A 1 158 ? 13.702 -3.218 4.971 1.00 88.94 158 SER A N 1
ATOM 1254 C CA . SER A 1 158 ? 14.015 -4.595 4.583 1.00 88.94 158 SER A CA 1
ATOM 1255 C C . SER A 1 158 ? 12.746 -5.248 4.061 1.00 88.94 158 SER A C 1
ATOM 1257 O O . SER A 1 158 ? 12.087 -6.001 4.771 1.00 88.94 158 SER A O 1
ATOM 1259 N N . SER A 1 159 ? 12.357 -4.861 2.851 1.00 90.62 159 SER A N 1
ATOM 1260 C CA . SER A 1 159 ? 11.048 -5.202 2.306 1.00 90.62 159 SER A CA 1
ATOM 1261 C C . SER A 1 159 ? 11.166 -5.648 0.865 1.00 90.62 159 SER A C 1
ATOM 1263 O O . SER A 1 159 ? 11.646 -4.875 0.028 1.00 90.62 159 SER A O 1
ATOM 1265 N N . ASP A 1 160 ? 10.650 -6.840 0.586 1.00 95.94 160 ASP A N 1
ATOM 1266 C CA . ASP A 1 160 ? 10.512 -7.349 -0.770 1.00 95.94 160 ASP A CA 1
ATOM 1267 C C . ASP A 1 160 ? 9.162 -6.925 -1.351 1.00 95.94 160 ASP A C 1
ATOM 1269 O O . ASP A 1 160 ? 8.122 -6.942 -0.686 1.00 95.94 160 ASP A O 1
ATOM 1273 N N . LEU A 1 161 ? 9.171 -6.523 -2.618 1.00 97.69 161 LEU A N 1
ATOM 1274 C CA . LEU A 1 161 ? 7.984 -6.097 -3.343 1.00 97.69 161 LEU A CA 1
ATOM 1275 C C . LEU A 1 161 ? 7.727 -7.002 -4.536 1.00 97.69 161 LEU A C 1
ATOM 1277 O O . LEU A 1 161 ? 8.495 -7.030 -5.496 1.00 97.69 161 LEU A O 1
ATOM 1281 N N . TYR A 1 162 ? 6.570 -7.645 -4.529 1.00 98.44 162 TYR A N 1
ATOM 1282 C CA . TYR A 1 162 ? 6.097 -8.498 -5.600 1.00 98.44 162 TYR A CA 1
ATOM 1283 C C . TYR A 1 162 ? 4.737 -8.032 -6.123 1.00 98.44 162 TYR A C 1
ATOM 1285 O O . TYR A 1 162 ? 3.707 -8.160 -5.462 1.00 98.44 162 TYR A O 1
ATOM 1293 N N . LEU A 1 163 ? 4.715 -7.509 -7.351 1.00 98.00 163 LEU A N 1
ATOM 1294 C CA . LEU A 1 163 ? 3.483 -7.206 -8.085 1.00 98.00 163 LEU A CA 1
ATOM 1295 C C . LEU A 1 163 ? 3.298 -8.214 -9.212 1.00 98.00 163 LEU A C 1
ATOM 1297 O O . LEU A 1 163 ? 4.183 -8.368 -10.054 1.00 98.00 163 LEU A O 1
ATOM 1301 N N . ASN A 1 164 ? 2.129 -8.847 -9.286 1.00 96.69 164 ASN A N 1
ATOM 1302 C CA . ASN A 1 164 ? 1.827 -9.826 -10.324 1.00 96.69 164 ASN A CA 1
ATOM 1303 C C . ASN A 1 164 ? 0.472 -9.600 -10.985 1.00 96.69 164 ASN A C 1
ATOM 1305 O O . ASN A 1 164 ? -0.562 -9.524 -10.329 1.00 96.69 164 ASN A O 1
ATOM 1309 N N . ASN A 1 165 ? 0.470 -9.556 -12.318 1.00 93.81 165 ASN A N 1
ATOM 1310 C CA . ASN A 1 165 ? -0.733 -9.347 -13.120 1.00 93.81 165 ASN A CA 1
ATOM 1311 C C . ASN A 1 165 ? -1.453 -8.019 -12.790 1.00 93.81 165 ASN A C 1
ATOM 1313 O O . ASN A 1 165 ? -2.683 -7.944 -12.803 1.00 93.81 165 ASN A O 1
ATOM 1317 N N . CYS A 1 166 ? -0.680 -6.969 -12.487 1.00 93.31 166 CYS A N 1
ATOM 1318 C CA . CYS A 1 166 ? -1.197 -5.669 -12.052 1.00 93.31 166 CYS A CA 1
ATOM 1319 C C . CYS A 1 166 ? -1.169 -4.612 -13.166 1.00 93.31 166 CYS A C 1
ATOM 1321 O O . CYS A 1 166 ? -0.243 -4.567 -13.975 1.00 93.31 166 CYS A O 1
ATOM 1323 N N . MET A 1 167 ? -2.162 -3.725 -13.190 1.00 93.25 167 MET A N 1
ATOM 1324 C CA . MET A 1 167 ? -2.129 -2.472 -13.957 1.00 93.25 167 MET A CA 1
ATOM 1325 C C . MET A 1 167 ? -1.807 -1.337 -12.990 1.00 93.25 167 MET A C 1
ATOM 1327 O O . MET A 1 167 ? -2.507 -1.201 -11.989 1.00 93.25 167 MET A O 1
ATOM 1331 N N . VAL A 1 168 ? -0.770 -0.550 -13.268 1.00 92.88 168 VAL A N 1
ATOM 1332 C CA . VAL A 1 168 ? -0.292 0.486 -12.342 1.00 92.88 168 VAL A CA 1
ATOM 1333 C C . VAL A 1 168 ? -0.071 1.789 -13.085 1.00 92.88 168 VAL A C 1
ATOM 1335 O O . VAL A 1 168 ? 0.760 1.808 -13.978 1.00 92.88 168 VAL A O 1
ATOM 1338 N N . ASP A 1 169 ? -0.744 2.883 -12.741 1.00 92.62 169 ASP A N 1
ATOM 1339 C CA . ASP A 1 169 ? -0.484 4.155 -13.429 1.00 92.62 169 ASP A CA 1
ATOM 1340 C C . ASP A 1 169 ? 0.922 4.671 -13.095 1.00 92.62 169 ASP A C 1
ATOM 1342 O O . ASP A 1 169 ? 1.756 4.843 -13.990 1.00 92.62 169 ASP A O 1
ATOM 1346 N N . GLU A 1 170 ? 1.203 4.859 -11.803 1.00 94.19 170 GLU A N 1
ATOM 1347 C CA . GLU A 1 170 ? 2.485 5.354 -11.305 1.00 94.19 170 GLU A CA 1
ATOM 1348 C C . GLU A 1 170 ? 2.913 4.590 -10.051 1.00 94.19 170 GLU A C 1
ATOM 1350 O O . GLU A 1 170 ? 2.106 4.371 -9.147 1.00 94.19 170 GLU A O 1
ATOM 1355 N N . ILE A 1 171 ? 4.192 4.230 -9.964 1.00 95.75 171 ILE A N 1
ATOM 1356 C CA . ILE A 1 171 ? 4.784 3.636 -8.763 1.00 95.75 171 ILE A CA 1
ATOM 1357 C C . ILE A 1 171 ? 6.094 4.328 -8.391 1.00 95.75 171 ILE A C 1
ATOM 1359 O O . ILE A 1 171 ? 6.970 4.509 -9.232 1.00 95.75 171 ILE A O 1
ATOM 1363 N N . GLU A 1 172 ? 6.216 4.685 -7.117 1.00 96.44 172 GLU A N 1
ATOM 1364 C CA . GLU A 1 172 ? 7.451 5.087 -6.448 1.00 96.44 172 GLU A CA 1
ATOM 1365 C C . GLU A 1 172 ? 7.767 4.038 -5.374 1.00 96.44 172 GLU A C 1
ATOM 1367 O O . GLU A 1 172 ? 7.058 3.949 -4.371 1.00 96.44 172 GLU A O 1
ATOM 1372 N N . ALA A 1 173 ? 8.813 3.240 -5.575 1.00 96.00 173 ALA A N 1
ATOM 1373 C CA . ALA A 1 173 ? 9.288 2.236 -4.630 1.00 96.00 173 ALA A CA 1
ATOM 1374 C C . ALA A 1 173 ? 10.673 2.624 -4.101 1.00 96.00 173 ALA A C 1
ATOM 1376 O O . ALA A 1 173 ? 11.620 2.807 -4.865 1.00 96.00 173 ALA A O 1
ATOM 1377 N N . LYS A 1 174 ? 10.797 2.763 -2.782 1.00 93.44 174 LYS A N 1
ATOM 1378 C CA . LYS A 1 174 ? 12.053 3.097 -2.105 1.00 93.44 174 LYS A CA 1
ATOM 1379 C C . LYS A 1 174 ? 12.314 2.099 -0.996 1.00 93.44 174 LYS A C 1
ATOM 1381 O O . LYS A 1 174 ? 11.532 2.043 -0.050 1.00 93.44 174 LYS A O 1
ATOM 1386 N N . THR A 1 175 ? 13.410 1.355 -1.078 1.00 87.38 175 THR A N 1
ATOM 1387 C CA . THR A 1 175 ? 13.832 0.467 0.011 1.00 87.38 175 THR A CA 1
ATOM 1388 C C . THR A 1 175 ? 15.339 0.529 0.245 1.00 87.38 175 THR A C 1
ATOM 1390 O O . THR A 1 175 ? 16.115 0.865 -0.648 1.00 87.38 175 THR A O 1
ATOM 1393 N N . ILE A 1 176 ? 15.774 0.268 1.478 1.00 83.50 176 ILE A N 1
ATOM 1394 C CA . ILE A 1 176 ? 17.205 0.148 1.786 1.00 83.50 176 ILE A CA 1
ATOM 1395 C C . ILE A 1 176 ? 17.699 -1.233 1.348 1.00 83.50 176 ILE A C 1
ATOM 1397 O O . ILE A 1 176 ? 18.742 -1.342 0.710 1.00 83.50 176 ILE A O 1
ATOM 1401 N N . SER A 1 177 ? 16.945 -2.276 1.661 1.00 81.06 177 SER A N 1
ATOM 1402 C CA . SER A 1 177 ? 17.250 -3.665 1.341 1.00 81.06 177 SER A CA 1
ATOM 1403 C C . SER A 1 177 ? 15.980 -4.401 0.930 1.00 81.06 177 SER A C 1
ATOM 1405 O O . SER A 1 177 ? 14.899 -4.096 1.438 1.00 81.06 177 SER A O 1
ATOM 1407 N N . GLY A 1 178 ? 16.129 -5.352 0.019 1.00 90.06 178 GLY A N 1
ATOM 1408 C CA . GLY A 1 178 ? 15.036 -6.161 -0.507 1.00 90.06 178 GLY A CA 1
ATOM 1409 C C . GLY A 1 178 ? 14.862 -5.976 -2.007 1.00 90.06 178 GLY A C 1
ATOM 1410 O O . GLY A 1 178 ? 15.341 -4.997 -2.587 1.00 90.06 178 GLY A O 1
ATOM 1411 N N . ASP A 1 179 ? 14.183 -6.932 -2.619 1.00 96.62 179 ASP A N 1
ATOM 1412 C CA . ASP A 1 179 ? 14.055 -7.039 -4.066 1.00 96.62 179 ASP A CA 1
ATOM 1413 C C . ASP A 1 179 ? 12.729 -6.458 -4.556 1.00 96.62 179 ASP A C 1
ATOM 1415 O O . ASP A 1 179 ? 11.682 -6.556 -3.912 1.00 96.62 179 ASP A O 1
ATOM 1419 N N . VAL A 1 180 ? 12.746 -5.865 -5.749 1.00 97.88 180 VAL A N 1
ATOM 1420 C CA . VAL A 1 180 ? 11.548 -5.333 -6.406 1.00 97.88 180 VAL A CA 1
ATOM 1421 C C . VAL A 1 180 ? 11.275 -6.120 -7.678 1.00 97.88 180 VAL A C 1
ATOM 1423 O O . VAL A 1 180 ? 11.959 -5.967 -8.686 1.00 97.88 180 VAL A O 1
ATOM 1426 N N . THR A 1 181 ? 10.214 -6.921 -7.662 1.00 98.31 181 THR A N 1
ATOM 1427 C CA . THR A 1 181 ? 9.723 -7.678 -8.815 1.00 98.31 181 THR A CA 1
ATOM 1428 C C . THR A 1 181 ? 8.355 -7.169 -9.266 1.00 98.31 181 THR A C 1
ATOM 1430 O O . THR A 1 181 ? 7.346 -7.327 -8.579 1.00 98.31 181 THR A O 1
ATOM 1433 N N . LEU A 1 182 ? 8.292 -6.607 -10.473 1.00 97.62 182 LEU A N 1
ATOM 1434 C CA . LEU A 1 182 ? 7.085 -6.025 -11.060 1.00 97.62 182 LEU A CA 1
ATOM 1435 C C . LEU A 1 182 ? 6.688 -6.769 -12.340 1.00 97.62 182 LEU A C 1
ATOM 1437 O O . LEU A 1 182 ? 7.260 -6.549 -13.405 1.00 97.62 182 LEU A O 1
ATOM 1441 N N . LYS A 1 183 ? 5.669 -7.626 -12.268 1.00 96.44 183 LYS A N 1
ATOM 1442 C CA . LYS A 1 183 ? 5.064 -8.310 -13.423 1.00 96.44 183 LYS A CA 1
ATOM 1443 C C . LYS A 1 183 ? 3.751 -7.622 -13.790 1.00 96.44 183 LYS A C 1
ATOM 1445 O O . LYS A 1 183 ? 2.684 -7.935 -13.258 1.00 96.44 183 LYS A O 1
ATOM 1450 N N . LEU A 1 184 ? 3.841 -6.654 -14.695 1.00 94.50 184 LEU A N 1
ATOM 1451 C CA . LEU A 1 184 ? 2.779 -5.693 -14.979 1.00 94.50 184 LEU A CA 1
ATOM 1452 C C . LEU A 1 184 ? 2.033 -6.017 -16.277 1.00 94.50 184 LEU A C 1
ATOM 1454 O O . LEU A 1 184 ? 2.606 -6.511 -17.245 1.00 94.50 184 LEU A O 1
ATOM 1458 N N . LEU A 1 185 ? 0.747 -5.674 -16.306 1.00 91.00 185 LEU A N 1
ATOM 1459 C CA . LEU A 1 185 ? -0.114 -5.644 -17.491 1.00 91.00 185 LEU A CA 1
ATOM 1460 C C . LEU A 1 185 ? -0.132 -4.269 -18.165 1.00 91.00 185 LEU A C 1
ATOM 1462 O O . LEU A 1 185 ? -0.445 -4.160 -19.348 1.00 91.00 185 LEU A O 1
ATOM 1466 N N . ASN A 1 186 ? 0.152 -3.206 -17.416 1.00 90.25 186 ASN A N 1
ATOM 1467 C CA . ASN A 1 186 ? 0.286 -1.855 -17.945 1.00 90.25 186 ASN A CA 1
ATOM 1468 C C . ASN A 1 186 ? 0.999 -0.951 -16.935 1.00 90.25 186 ASN A C 1
ATOM 1470 O O . ASN A 1 186 ? 0.842 -1.170 -15.733 1.00 90.25 186 ASN A O 1
ATOM 1474 N N . PHE A 1 187 ? 1.714 0.064 -17.432 1.00 91.88 187 PHE A N 1
ATOM 1475 C CA . PHE A 1 187 ? 2.169 1.186 -16.619 1.00 91.88 187 PHE A CA 1
ATOM 1476 C C . PHE A 1 187 ? 2.448 2.461 -17.412 1.00 91.88 187 PHE A C 1
ATOM 1478 O O . PHE A 1 187 ? 2.713 2.378 -18.616 1.00 91.88 187 PHE A O 1
ATOM 1485 N N . ASN A 1 188 ? 2.428 3.610 -16.719 1.00 89.62 188 ASN A N 1
ATOM 1486 C CA . ASN A 1 188 ? 2.875 4.898 -17.264 1.00 89.62 188 ASN A CA 1
ATOM 1487 C C . ASN A 1 188 ? 4.215 5.342 -16.662 1.00 89.62 188 ASN A C 1
ATOM 1489 O O . ASN A 1 188 ? 5.076 5.818 -17.400 1.00 89.62 188 ASN A O 1
ATOM 1493 N N . LYS A 1 189 ? 4.413 5.176 -15.347 1.00 92.88 189 LYS A N 1
ATOM 1494 C CA . LYS A 1 189 ? 5.628 5.625 -14.652 1.00 92.88 189 LYS A CA 1
ATOM 1495 C C . LYS A 1 189 ? 6.074 4.649 -13.563 1.00 92.88 189 LYS A C 1
ATOM 1497 O O . LYS A 1 189 ? 5.265 4.244 -12.735 1.00 92.88 189 LYS A O 1
ATOM 1502 N N . ILE A 1 190 ? 7.365 4.330 -13.521 1.00 95.69 190 ILE A N 1
ATOM 1503 C CA . ILE A 1 190 ? 7.991 3.572 -12.428 1.00 95.69 190 ILE A CA 1
ATOM 1504 C C . ILE A 1 190 ? 9.250 4.305 -11.984 1.00 95.69 190 ILE A C 1
ATOM 1506 O O . ILE A 1 190 ? 10.121 4.604 -12.800 1.00 95.69 190 ILE A O 1
ATOM 1510 N N . GLU A 1 191 ? 9.353 4.557 -10.687 1.00 96.69 191 GLU A N 1
ATOM 1511 C CA . GLU A 1 191 ? 10.569 4.986 -10.012 1.00 96.69 191 GLU A CA 1
ATOM 1512 C C . GLU A 1 191 ? 10.894 3.968 -8.917 1.00 96.69 191 GLU A C 1
ATOM 1514 O O . GLU A 1 191 ? 10.103 3.783 -7.995 1.00 96.69 191 GLU A O 1
ATOM 1519 N N . 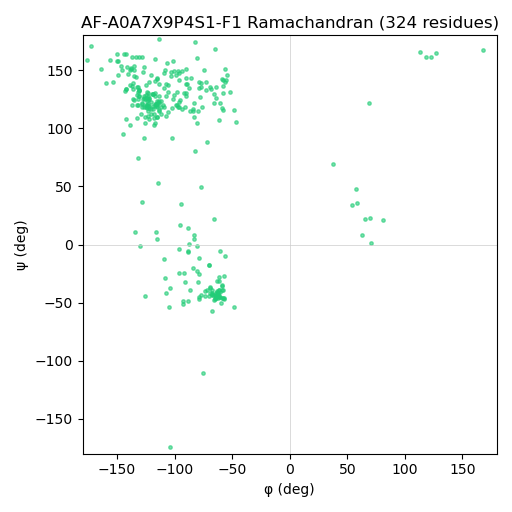ALA A 1 192 ? 12.040 3.300 -9.017 1.00 95.94 192 ALA A N 1
ATOM 1520 C CA . ALA A 1 192 ? 12.537 2.375 -8.005 1.00 95.94 192 ALA A CA 1
ATOM 1521 C C . ALA A 1 192 ? 13.945 2.810 -7.576 1.00 95.94 192 ALA A C 1
ATOM 1523 O O . ALA A 1 192 ? 14.839 2.874 -8.417 1.00 95.94 192 ALA A O 1
ATOM 1524 N N . ASP A 1 193 ? 14.133 3.143 -6.296 1.00 94.19 193 ASP A N 1
ATOM 1525 C CA . ASP A 1 193 ? 15.426 3.542 -5.715 1.00 94.19 193 ASP A CA 1
ATOM 1526 C C . ASP A 1 193 ? 15.746 2.659 -4.506 1.00 94.19 193 ASP A C 1
ATOM 1528 O O . ASP A 1 193 ? 15.146 2.781 -3.433 1.00 94.19 193 ASP A O 1
ATOM 1532 N N . LEU A 1 194 ? 16.677 1.738 -4.726 1.00 90.56 194 LEU A N 1
ATOM 1533 C CA . LEU A 1 194 ? 17.151 0.747 -3.778 1.00 90.56 194 LEU A CA 1
ATOM 1534 C C . LEU A 1 194 ? 18.575 1.095 -3.329 1.00 90.56 194 LEU A C 1
ATOM 1536 O O . LEU A 1 194 ? 19.371 1.661 -4.085 1.00 90.56 194 LEU A O 1
ATOM 1540 N N . LYS A 1 195 ? 18.948 0.732 -2.095 1.00 85.50 195 LYS A N 1
ATOM 1541 C CA . LYS A 1 195 ? 20.377 0.681 -1.725 1.00 85.50 195 LYS A CA 1
ATOM 1542 C C . LYS A 1 195 ? 20.967 -0.684 -2.046 1.00 85.50 195 LYS A C 1
ATOM 1544 O O . LYS A 1 195 ? 22.011 -0.743 -2.687 1.00 85.50 195 LYS A O 1
ATOM 1549 N N . SER A 1 196 ? 20.299 -1.754 -1.645 1.00 84.81 196 SER A N 1
ATOM 1550 C CA . SER A 1 196 ? 20.704 -3.129 -1.913 1.00 84.81 196 SER A CA 1
ATOM 1551 C C . SER A 1 196 ? 19.494 -3.941 -2.347 1.00 84.81 196 SER A C 1
ATOM 1553 O O . SER A 1 196 ? 18.434 -3.798 -1.744 1.00 84.81 196 SER A O 1
ATOM 1555 N N . GLY A 1 197 ? 19.677 -4.802 -3.339 1.00 93.31 197 GLY A N 1
ATOM 1556 C CA . GLY A 1 197 ? 18.619 -5.643 -3.892 1.00 93.31 197 GLY A CA 1
ATOM 1557 C C . GLY A 1 197 ? 18.431 -5.433 -5.387 1.00 93.31 197 GLY A C 1
ATOM 1558 O O . GLY A 1 197 ? 18.873 -4.421 -5.958 1.00 93.31 197 GLY A O 1
ATOM 1559 N N . ASP A 1 198 ? 17.779 -6.415 -5.989 1.00 97.56 198 ASP A N 1
ATOM 1560 C CA . ASP A 1 198 ? 17.587 -6.533 -7.423 1.00 97.56 198 ASP A CA 1
ATOM 1561 C C . ASP A 1 198 ? 16.259 -5.910 -7.855 1.00 97.56 198 ASP A C 1
ATOM 1563 O O . ASP A 1 198 ? 15.255 -5.907 -7.135 1.00 97.56 198 ASP A O 1
ATOM 1567 N N . ILE A 1 199 ? 16.236 -5.382 -9.076 1.00 98.19 199 ILE A N 1
ATOM 1568 C CA . ILE A 1 199 ? 15.033 -4.824 -9.692 1.00 98.19 199 ILE A CA 1
ATOM 1569 C C . ILE A 1 199 ? 14.710 -5.641 -10.939 1.00 98.19 199 ILE A C 1
ATOM 1571 O O . ILE A 1 199 ? 15.417 -5.566 -11.941 1.00 98.19 199 ILE A O 1
ATOM 1575 N N . SER A 1 200 ? 13.603 -6.381 -10.910 1.00 98.00 200 SER A N 1
ATOM 1576 C CA . SER A 1 200 ? 13.105 -7.168 -12.037 1.00 98.00 200 SER A CA 1
ATOM 1577 C C . SER A 1 200 ? 11.754 -6.647 -12.517 1.00 98.00 200 SER A C 1
ATOM 1579 O O . SER A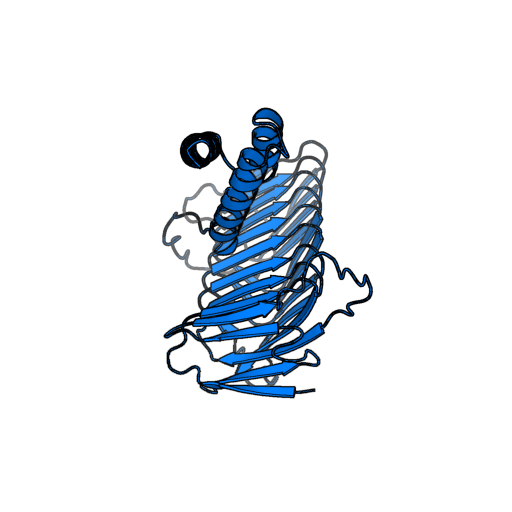 1 200 ? 10.772 -6.633 -11.775 1.00 98.00 200 SER A O 1
ATOM 1581 N N . ILE A 1 201 ? 11.666 -6.242 -13.782 1.00 97.12 201 ILE A N 1
ATOM 1582 C CA . ILE A 1 201 ? 10.425 -5.759 -14.392 1.00 97.12 201 ILE A CA 1
ATOM 1583 C C . ILE A 1 201 ? 10.079 -6.609 -15.607 1.00 97.12 201 ILE A C 1
ATOM 1585 O O . ILE A 1 201 ? 10.858 -6.735 -16.546 1.00 97.12 201 ILE A O 1
ATOM 1589 N N . ILE A 1 202 ? 8.860 -7.138 -15.626 1.00 95.50 202 ILE A N 1
ATOM 1590 C CA . ILE A 1 202 ? 8.260 -7.804 -16.776 1.00 95.50 202 ILE A CA 1
ATOM 1591 C C . ILE A 1 202 ? 7.038 -7.001 -17.193 1.00 95.50 202 ILE A C 1
ATOM 1593 O O . ILE A 1 202 ? 6.100 -6.846 -16.410 1.00 95.50 202 ILE A O 1
ATOM 1597 N N . CYS A 1 203 ? 7.016 -6.513 -18.428 1.00 91.69 203 CYS A N 1
ATOM 1598 C CA . CYS A 1 203 ? 5.943 -5.642 -18.889 1.00 91.69 203 CYS A CA 1
ATOM 1599 C C . CYS A 1 203 ? 5.572 -5.870 -20.366 1.00 91.69 203 CYS A C 1
ATOM 1601 O O . CYS A 1 203 ? 6.334 -6.478 -21.121 1.00 91.69 203 CYS A O 1
ATOM 1603 N N . PRO A 1 204 ? 4.404 -5.379 -20.818 1.00 87.50 204 PRO A N 1
ATOM 1604 C CA . PRO A 1 204 ? 3.977 -5.449 -22.210 1.00 87.50 204 PRO A CA 1
ATOM 1605 C C . PRO A 1 204 ? 4.354 -4.159 -22.954 1.00 87.50 204 PRO A C 1
ATOM 1607 O O . PRO A 1 204 ? 3.580 -3.626 -23.751 1.00 87.50 204 PRO A O 1
ATOM 1610 N N . LYS A 1 205 ? 5.496 -3.564 -22.599 1.00 85.75 205 LYS A N 1
ATOM 1611 C CA . LYS A 1 205 ? 6.056 -2.400 -23.288 1.00 85.75 205 LYS A CA 1
ATOM 1612 C C . LYS A 1 205 ? 7.265 -2.860 -24.069 1.00 85.75 205 LYS A C 1
ATOM 1614 O O . LYS A 1 205 ? 8.061 -3.630 -23.554 1.00 85.75 205 LYS A O 1
ATOM 1619 N N . THR A 1 206 ? 7.384 -2.360 -25.288 1.00 84.19 206 THR A N 1
ATOM 1620 C CA . THR A 1 206 ? 8.558 -2.540 -26.150 1.00 84.19 206 THR A CA 1
ATOM 1621 C C . THR A 1 206 ? 9.348 -1.244 -26.297 1.00 84.19 206 THR A C 1
ATOM 1623 O O . THR A 1 206 ? 10.477 -1.279 -26.764 1.00 84.19 206 THR A O 1
ATOM 1626 N N . LYS A 1 207 ? 8.782 -0.105 -25.871 1.00 87.94 207 LYS A N 1
ATOM 1627 C CA . LYS A 1 207 ? 9.411 1.219 -25.880 1.00 87.94 207 LYS A CA 1
ATOM 1628 C C . LYS A 1 207 ? 9.251 1.905 -24.535 1.00 87.94 207 LYS A C 1
ATOM 1630 O O . LYS A 1 207 ? 8.135 1.959 -24.014 1.00 87.94 207 LYS A O 1
ATOM 1635 N N . ILE A 1 208 ? 10.344 2.445 -24.006 1.00 90.19 208 ILE A N 1
ATOM 1636 C CA . ILE A 1 208 ? 10.363 3.169 -22.729 1.00 90.19 208 ILE A CA 1
ATOM 1637 C C . ILE A 1 208 ? 11.301 4.374 -22.795 1.00 90.19 208 ILE A C 1
ATOM 1639 O O . ILE A 1 208 ? 12.301 4.363 -23.511 1.00 90.19 208 ILE A O 1
ATOM 1643 N N . ASN A 1 209 ? 11.017 5.384 -21.986 1.00 91.62 209 ASN A N 1
ATOM 1644 C CA . ASN A 1 209 ? 11.965 6.437 -21.644 1.00 91.62 209 ASN A CA 1
ATOM 1645 C C . ASN A 1 209 ? 12.541 6.116 -20.265 1.00 91.62 209 ASN A C 1
ATOM 1647 O O . ASN A 1 209 ? 11.770 5.866 -19.345 1.00 91.62 209 ASN A O 1
ATOM 1651 N N . GLY A 1 210 ? 13.859 6.106 -20.072 1.00 88.31 210 GLY A N 1
ATOM 1652 C CA . GLY A 1 210 ? 14.348 5.787 -18.740 1.00 88.31 210 GLY A CA 1
ATOM 1653 C C . GLY A 1 210 ? 15.830 5.930 -18.467 1.00 88.31 210 GLY A C 1
ATOM 1654 O O . GLY A 1 210 ? 16.642 6.149 -19.366 1.00 88.31 210 GLY A O 1
ATOM 1655 N N . SER A 1 211 ? 16.148 5.807 -17.182 1.00 93.19 211 SER A N 1
ATOM 1656 C CA . SER A 1 211 ? 17.496 5.814 -16.618 1.00 93.19 211 SER A CA 1
ATOM 1657 C C . SER A 1 211 ? 17.647 4.622 -15.680 1.00 93.19 211 SER A C 1
ATOM 1659 O O . SER A 1 211 ? 16.779 4.381 -14.841 1.00 93.19 211 SER A O 1
ATOM 1661 N N . PHE A 1 212 ? 18.749 3.892 -15.831 1.00 95.19 212 PHE A N 1
ATOM 1662 C CA . PHE A 1 212 ? 19.048 2.658 -15.108 1.00 95.19 212 PHE A CA 1
ATOM 1663 C C . PHE A 1 212 ? 20.434 2.803 -14.501 1.00 95.19 212 PHE A C 1
ATOM 1665 O O . PHE A 1 212 ? 21.390 3.054 -15.234 1.00 95.19 212 PHE A O 1
ATOM 1672 N N . ASN A 1 213 ? 20.545 2.705 -13.180 1.00 93.94 213 ASN A N 1
ATOM 1673 C CA . ASN A 1 213 ? 21.811 2.920 -12.487 1.00 93.94 213 ASN A CA 1
ATOM 1674 C C . ASN A 1 213 ? 22.033 1.841 -11.430 1.00 93.94 213 ASN A C 1
ATOM 1676 O O . ASN A 1 213 ? 21.224 1.685 -10.522 1.00 93.94 213 ASN A O 1
ATOM 1680 N N . THR A 1 214 ? 23.163 1.158 -11.518 1.00 93.12 214 THR A N 1
ATOM 1681 C CA . THR A 1 214 ? 23.687 0.277 -10.473 1.00 93.12 214 THR A CA 1
ATOM 1682 C C . THR A 1 214 ? 25.178 0.548 -10.319 1.00 93.12 214 THR A C 1
ATOM 1684 O O . THR A 1 214 ? 25.831 0.939 -11.291 1.00 93.12 214 THR A O 1
ATOM 1687 N N . LEU A 1 215 ? 25.708 0.462 -9.094 1.00 89.12 215 LEU A N 1
ATOM 1688 C CA . LEU A 1 215 ? 27.137 0.682 -8.852 1.00 89.12 215 LEU A CA 1
ATOM 1689 C C . LEU A 1 215 ? 27.934 -0.610 -9.050 1.00 89.12 215 LEU A C 1
ATOM 1691 O O . LEU A 1 215 ? 29.051 -0.545 -9.560 1.00 89.12 215 LEU A O 1
ATOM 1695 N N . SER A 1 216 ? 27.386 -1.751 -8.623 1.00 86.50 216 SER A N 1
ATOM 1696 C CA . SER A 1 216 ? 28.106 -3.031 -8.613 1.00 86.50 216 SER A CA 1
ATOM 1697 C C . SER A 1 216 ? 27.372 -4.212 -9.247 1.00 86.50 216 SER A C 1
ATOM 1699 O O . SER A 1 216 ? 27.945 -5.297 -9.248 1.00 86.50 216 SER A O 1
ATOM 1701 N N . GLY A 1 217 ? 26.143 -4.036 -9.734 1.00 90.50 217 GLY A N 1
ATOM 1702 C CA . GLY A 1 217 ? 25.427 -5.068 -10.491 1.00 90.50 217 GLY A CA 1
ATOM 1703 C C . GLY A 1 217 ? 25.396 -4.792 -11.991 1.00 90.50 217 GLY A C 1
ATOM 1704 O O . GLY A 1 217 ? 25.992 -3.823 -12.474 1.00 90.50 217 GLY A O 1
ATOM 1705 N N . ASP A 1 218 ? 24.663 -5.629 -12.711 1.00 95.56 218 ASP A N 1
ATOM 1706 C CA . ASP A 1 218 ? 24.479 -5.545 -14.156 1.00 95.56 218 ASP A CA 1
ATOM 1707 C C . ASP A 1 218 ? 23.124 -4.926 -14.532 1.00 95.56 218 ASP A C 1
ATOM 1709 O O . ASP A 1 218 ? 22.168 -4.896 -13.755 1.00 95.56 218 ASP A O 1
ATOM 1713 N N . VAL A 1 219 ? 23.036 -4.398 -15.757 1.00 96.44 219 VAL A N 1
ATOM 1714 C CA . VAL A 1 219 ? 21.784 -3.885 -16.334 1.00 96.44 219 VAL A CA 1
ATOM 1715 C C . VAL A 1 219 ? 21.455 -4.657 -17.606 1.00 96.44 219 VAL A C 1
ATOM 1717 O O . VAL A 1 219 ? 22.158 -4.543 -18.610 1.00 96.44 219 VAL A O 1
ATOM 1720 N N . GLU A 1 220 ? 20.337 -5.377 -17.590 1.00 96.62 220 GLU A N 1
ATOM 1721 C CA . GLU A 1 220 ? 19.828 -6.156 -18.713 1.00 96.62 220 GLU A CA 1
ATOM 1722 C C . GLU A 1 220 ? 18.483 -5.617 -19.211 1.00 96.62 220 GLU A C 1
ATOM 1724 O O . GLU A 1 220 ? 17.487 -5.590 -18.486 1.00 96.62 220 GLU A O 1
ATOM 1729 N N . LEU A 1 221 ? 18.426 -5.230 -20.488 1.00 94.38 221 LEU A N 1
ATOM 1730 C CA . LEU A 1 221 ? 17.201 -4.783 -21.152 1.00 94.38 221 LEU A CA 1
ATOM 1731 C C . LEU A 1 221 ? 16.880 -5.727 -22.316 1.00 94.38 221 LEU A C 1
ATOM 1733 O O . LEU A 1 221 ? 17.551 -5.716 -23.346 1.00 94.38 221 LEU A O 1
ATOM 1737 N N . ASN A 1 222 ? 15.836 -6.536 -22.163 1.00 94.12 222 ASN A N 1
ATOM 1738 C CA . ASN A 1 222 ? 15.425 -7.553 -23.127 1.00 94.12 222 ASN A CA 1
ATOM 1739 C C . ASN A 1 222 ? 14.089 -7.169 -23.774 1.00 94.12 222 ASN A C 1
ATOM 1741 O O . ASN A 1 222 ? 13.102 -6.970 -23.074 1.00 94.12 222 ASN A O 1
ATOM 1745 N N . GLY A 1 223 ? 14.030 -7.082 -25.107 1.00 89.38 223 GLY A N 1
ATOM 1746 C CA . GLY A 1 223 ? 12.786 -6.741 -25.821 1.00 89.38 223 GLY A CA 1
ATOM 1747 C C . GLY A 1 223 ? 12.325 -5.288 -25.631 1.00 89.38 223 GLY A C 1
ATOM 1748 O O . GLY A 1 223 ? 11.140 -4.993 -25.779 1.00 89.38 223 GLY A O 1
ATOM 1749 N N . ILE A 1 224 ? 13.255 -4.393 -25.287 1.00 91.69 224 ILE A N 1
ATOM 1750 C CA . ILE A 1 224 ? 13.007 -2.986 -24.970 1.00 91.69 224 ILE A CA 1
ATOM 1751 C C . ILE A 1 224 ? 13.860 -2.080 -25.866 1.00 91.69 224 ILE A C 1
ATOM 1753 O O . ILE A 1 224 ? 15.074 -2.245 -25.957 1.00 91.69 224 ILE A O 1
ATOM 1757 N N . GLU A 1 225 ? 13.228 -1.080 -26.470 1.00 89.69 225 GLU A N 1
ATOM 1758 C CA . GLU A 1 225 ? 13.850 0.041 -27.172 1.00 89.69 225 GLU A CA 1
ATOM 1759 C C . GLU A 1 225 ? 13.732 1.315 -26.318 1.00 89.69 225 GLU A C 1
ATOM 1761 O O . GLU A 1 225 ? 12.686 1.598 -25.727 1.00 89.69 225 GLU A O 1
ATOM 1766 N N . ILE A 1 226 ? 14.808 2.104 -26.250 1.00 90.38 226 ILE A N 1
ATOM 1767 C CA . ILE A 1 226 ? 14.792 3.388 -25.544 1.00 90.38 226 ILE A CA 1
ATOM 1768 C C . ILE A 1 226 ? 14.293 4.484 -26.487 1.00 90.38 226 ILE A C 1
ATOM 1770 O O . ILE A 1 226 ? 14.972 4.845 -27.447 1.00 90.38 226 ILE A O 1
ATOM 1774 N N . ASP A 1 227 ? 13.134 5.056 -26.170 1.00 88.19 227 ASP A N 1
ATOM 1775 C CA . ASP A 1 227 ? 12.496 6.141 -26.913 1.00 88.19 227 ASP A CA 1
ATOM 1776 C C . ASP A 1 227 ? 12.189 7.302 -25.959 1.00 88.19 227 ASP A C 1
ATOM 1778 O O . ASP A 1 227 ? 11.429 7.166 -24.999 1.00 88.19 227 ASP A O 1
ATOM 1782 N N . LYS A 1 228 ? 12.801 8.460 -26.233 1.00 85.00 228 LYS A N 1
ATOM 1783 C CA . LYS A 1 228 ? 12.716 9.677 -25.409 1.00 85.00 228 LYS A CA 1
ATOM 1784 C C . LYS A 1 228 ? 11.470 10.524 -25.686 1.00 85.00 228 LYS A C 1
ATOM 1786 O O . LYS A 1 228 ? 11.393 11.652 -25.195 1.00 85.00 228 LYS A O 1
ATOM 1791 N N . SER A 1 229 ? 10.525 10.034 -26.487 1.00 82.62 229 SER A N 1
ATOM 1792 C CA . SER A 1 229 ? 9.231 10.690 -26.661 1.00 82.62 229 SER A CA 1
ATOM 1793 C C . SER A 1 229 ? 8.551 10.923 -25.309 1.00 82.62 229 SER A C 1
ATOM 1795 O O . SER A 1 229 ? 8.651 10.128 -24.384 1.00 82.62 229 SER A O 1
ATOM 1797 N N . ILE A 1 230 ? 7.814 12.021 -25.185 1.00 73.06 230 ILE A N 1
ATOM 1798 C CA . ILE A 1 230 ? 7.078 12.323 -23.953 1.00 73.06 230 ILE A CA 1
ATOM 1799 C C . ILE A 1 230 ? 5.891 11.376 -23.721 1.00 73.06 230 ILE A C 1
ATOM 1801 O O . ILE A 1 230 ? 5.368 11.291 -22.616 1.00 73.06 230 ILE A O 1
ATOM 1805 N N . SER A 1 231 ? 5.448 10.677 -24.769 1.00 78.06 231 SER A N 1
ATOM 1806 C CA . SER A 1 231 ? 4.323 9.743 -24.714 1.00 78.06 231 SER A CA 1
ATOM 1807 C C . SER A 1 231 ? 4.726 8.319 -24.331 1.00 78.06 231 SER A C 1
ATOM 1809 O O . SER A 1 231 ? 3.848 7.462 -24.227 1.00 78.06 231 SER A O 1
ATOM 1811 N N . THR A 1 232 ? 6.024 8.027 -24.194 1.00 84.75 232 THR A N 1
ATOM 1812 C CA . THR A 1 232 ? 6.499 6.690 -23.822 1.00 84.75 232 THR A CA 1
ATOM 1813 C C . THR A 1 232 ? 6.509 6.537 -22.301 1.00 84.75 232 THR A C 1
ATOM 1815 O O . THR A 1 232 ? 6.805 7.496 -21.584 1.00 84.75 232 THR A O 1
ATOM 1818 N N . PRO A 1 233 ? 6.179 5.343 -21.776 1.00 88.19 233 PRO A N 1
ATOM 1819 C CA . PRO A 1 233 ? 6.242 5.088 -20.344 1.00 88.19 233 PRO A CA 1
ATOM 1820 C C . PRO A 1 233 ? 7.636 5.359 -19.777 1.00 88.19 233 PRO A C 1
ATOM 1822 O O . PRO A 1 233 ? 8.642 5.011 -20.402 1.00 88.19 233 PRO A O 1
ATOM 1825 N N . TYR A 1 234 ? 7.683 5.952 -18.587 1.00 91.50 234 TYR A N 1
ATOM 1826 C CA . TYR A 1 234 ? 8.924 6.351 -17.934 1.00 91.50 234 TYR A CA 1
ATOM 1827 C C . TYR A 1 234 ? 9.392 5.315 -16.904 1.00 91.50 234 TYR A C 1
ATOM 1829 O O . TYR A 1 234 ? 8.611 4.909 -16.042 1.00 91.50 234 TYR A O 1
ATOM 1837 N N . LEU A 1 235 ? 10.668 4.925 -16.962 1.00 94.38 235 LEU A N 1
ATOM 1838 C CA . LEU A 1 235 ? 11.347 4.061 -15.994 1.00 94.38 235 LEU A CA 1
ATOM 1839 C C . LEU A 1 235 ? 12.577 4.768 -15.410 1.00 94.38 235 LEU A C 1
ATOM 1841 O O . LEU A 1 235 ? 13.533 5.062 -16.120 1.00 94.38 235 LEU A O 1
ATOM 1845 N N . TYR A 1 236 ? 12.599 4.981 -14.103 1.00 95.81 236 TYR A N 1
ATOM 1846 C CA . TYR A 1 236 ? 13.798 5.373 -13.368 1.00 95.81 236 TYR A CA 1
ATOM 1847 C C . TYR A 1 236 ? 14.133 4.280 -12.365 1.00 95.81 236 TYR A C 1
ATOM 1849 O O . TYR A 1 236 ? 13.449 4.147 -11.353 1.00 95.81 236 TYR A O 1
ATOM 1857 N N . LEU A 1 237 ? 15.156 3.482 -12.652 1.00 97.38 237 LEU A N 1
ATOM 1858 C CA . LEU A 1 237 ? 15.562 2.369 -11.801 1.00 97.38 237 LEU A CA 1
ATOM 1859 C C . LEU A 1 237 ? 16.966 2.626 -11.276 1.00 97.38 237 LEU A C 1
ATOM 1861 O O . LEU A 1 237 ? 17.890 2.952 -12.029 1.00 97.38 237 LEU A O 1
ATOM 1865 N N . LYS A 1 238 ? 17.125 2.482 -9.970 1.00 95.56 238 LYS A N 1
ATOM 1866 C CA . LYS A 1 238 ? 18.390 2.677 -9.294 1.00 95.56 238 LYS A CA 1
ATOM 1867 C C . LYS A 1 238 ? 18.540 1.668 -8.172 1.00 95.56 238 LYS A C 1
ATOM 1869 O O . LYS A 1 238 ? 17.655 1.537 -7.339 1.00 95.56 238 LYS A O 1
ATOM 1874 N N . THR A 1 239 ? 19.690 1.022 -8.125 1.00 93.12 239 THR A N 1
ATOM 1875 C CA . THR A 1 239 ? 20.181 0.281 -6.963 1.00 93.12 239 THR A CA 1
ATOM 1876 C C . THR A 1 239 ? 21.649 0.663 -6.741 1.00 93.12 239 THR A C 1
ATOM 1878 O O . THR A 1 239 ? 22.267 1.249 -7.631 1.00 93.12 239 THR A O 1
ATOM 1881 N N . 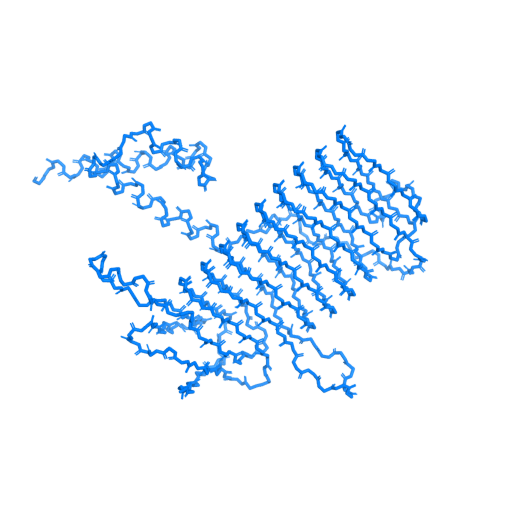LEU A 1 240 ? 22.232 0.444 -5.560 1.00 88.81 240 LEU A N 1
ATOM 1882 C CA . LEU A 1 240 ? 23.696 0.534 -5.427 1.00 88.81 240 LEU A CA 1
ATOM 1883 C C . LEU A 1 240 ? 24.312 -0.846 -5.636 1.00 88.81 240 LEU A C 1
ATOM 1885 O O . LEU A 1 240 ? 25.245 -0.978 -6.423 1.00 88.81 240 LEU A O 1
ATOM 1889 N N . SER A 1 241 ? 23.765 -1.854 -4.961 1.00 87.44 241 SER A N 1
ATOM 1890 C CA . SER A 1 241 ? 24.247 -3.229 -5.006 1.00 87.44 241 SER A CA 1
ATOM 1891 C C . SER A 1 241 ? 23.113 -4.175 -5.374 1.00 87.44 241 SER A C 1
ATOM 1893 O O . SER A 1 241 ? 22.396 -4.654 -4.497 1.00 87.44 241 SER A O 1
ATOM 1895 N N . GLY A 1 242 ? 22.974 -4.425 -6.669 1.00 93.62 242 GLY A N 1
ATOM 1896 C CA . GLY A 1 242 ? 22.018 -5.368 -7.234 1.00 93.62 242 GLY A CA 1
ATOM 1897 C C . GLY A 1 242 ? 21.904 -5.201 -8.742 1.00 93.62 242 GLY A C 1
ATOM 1898 O O . GLY A 1 242 ? 22.375 -4.203 -9.310 1.00 93.62 242 GLY A O 1
ATOM 1899 N N . ASP A 1 243 ? 21.273 -6.176 -9.367 1.00 97.62 243 ASP A N 1
ATOM 1900 C CA . ASP A 1 243 ? 21.058 -6.226 -10.802 1.00 97.62 243 ASP A CA 1
ATOM 1901 C C . ASP A 1 243 ? 19.739 -5.545 -11.175 1.00 97.62 243 ASP A C 1
ATOM 1903 O O . ASP A 1 243 ? 18.771 -5.489 -10.411 1.00 97.62 243 ASP A O 1
ATOM 1907 N N . ILE A 1 244 ? 19.691 -5.003 -12.387 1.00 98.12 244 ILE A N 1
ATOM 1908 C CA . ILE A 1 244 ? 18.485 -4.424 -12.973 1.00 98.12 244 ILE A CA 1
ATOM 1909 C C . ILE A 1 244 ? 18.149 -5.216 -14.230 1.00 98.12 244 ILE A C 1
ATOM 1911 O O . ILE A 1 244 ? 18.888 -5.173 -15.207 1.00 98.12 244 ILE A O 1
ATOM 1915 N N . SER A 1 245 ? 16.997 -5.882 -14.245 1.00 97.44 245 SER A N 1
ATOM 1916 C CA . SER A 1 245 ? 16.497 -6.621 -15.403 1.00 97.44 245 SER A CA 1
ATOM 1917 C C . SER A 1 245 ? 15.128 -6.101 -15.832 1.00 97.44 245 SER A C 1
ATOM 1919 O O . SER A 1 245 ? 14.184 -6.059 -15.042 1.00 97.44 245 SER A O 1
ATOM 1921 N N . VAL A 1 246 ? 14.992 -5.722 -17.102 1.00 96.62 246 VAL A N 1
ATOM 1922 C CA . VAL A 1 246 ? 13.718 -5.307 -17.703 1.00 96.62 246 VAL A CA 1
ATOM 1923 C C . VAL A 1 246 ? 13.435 -6.165 -18.930 1.00 96.62 246 VAL A C 1
ATOM 1925 O O . VAL A 1 246 ? 14.228 -6.206 -19.868 1.00 96.62 246 VAL A O 1
ATOM 1928 N N . ASN A 1 247 ? 12.284 -6.834 -18.946 1.00 95.25 247 ASN A N 1
ATOM 1929 C CA . ASN A 1 247 ? 11.855 -7.723 -20.021 1.00 95.25 247 ASN A CA 1
ATOM 1930 C C . ASN A 1 247 ? 10.511 -7.271 -20.620 1.00 95.25 247 ASN A C 1
ATOM 1932 O O . ASN A 1 247 ? 9.448 -7.422 -20.004 1.00 95.25 247 ASN A O 1
ATOM 1936 N N . GLY A 1 248 ? 10.575 -6.731 -21.836 1.00 91.44 248 GLY A N 1
ATOM 1937 C CA . GLY A 1 248 ? 9.433 -6.373 -22.669 1.00 91.44 248 GLY A CA 1
ATOM 1938 C C . GLY A 1 248 ? 8.929 -7.579 -23.458 1.00 91.44 248 GLY A C 1
ATOM 1939 O O . GLY A 1 248 ? 9.632 -8.101 -24.321 1.00 91.44 248 GLY A O 1
ATOM 1940 N N . LYS A 1 249 ? 7.705 -8.040 -23.174 1.00 78.44 249 LYS A N 1
ATOM 1941 C CA . LYS A 1 249 ? 7.186 -9.296 -23.751 1.00 78.44 249 LYS A CA 1
ATOM 1942 C C . LYS A 1 249 ? 6.429 -9.140 -25.075 1.00 78.44 249 LYS A C 1
ATOM 1944 O O . LYS A 1 249 ? 6.445 -10.078 -25.867 1.00 78.44 249 LYS A O 1
ATOM 1949 N N . TYR A 1 250 ? 5.726 -8.030 -25.306 1.00 65.81 250 TYR A N 1
ATOM 1950 C CA . TYR A 1 250 ? 4.940 -7.763 -26.527 1.00 65.81 250 TYR A CA 1
ATOM 1951 C C . TYR A 1 250 ? 4.352 -6.347 -26.488 1.00 65.81 250 TYR A C 1
ATOM 1953 O O . TYR A 1 250 ? 4.207 -5.779 -25.412 1.00 65.81 250 TYR A O 1
ATOM 1961 N N . GLU A 1 251 ? 3.998 -5.780 -27.642 1.00 57.44 251 GLU A N 1
ATOM 1962 C CA . GLU A 1 251 ? 3.391 -4.449 -27.745 1.00 57.44 251 GLU A CA 1
ATOM 1963 C C . GLU A 1 251 ? 1.871 -4.536 -27.523 1.00 57.44 251 GLU A C 1
ATOM 1965 O O . GLU A 1 251 ? 1.153 -5.172 -28.294 1.00 57.44 251 GLU A O 1
ATOM 1970 N N . VAL A 1 252 ? 1.360 -3.903 -26.465 1.00 56.53 252 VAL A N 1
ATOM 1971 C CA . VAL A 1 252 ? -0.080 -3.627 -26.328 1.00 56.53 252 VAL A CA 1
ATOM 1972 C C . VAL A 1 252 ? -0.306 -2.161 -26.661 1.00 56.53 252 VAL A C 1
ATOM 1974 O O . VAL A 1 252 ? 0.201 -1.287 -25.954 1.00 56.53 252 VAL A O 1
ATOM 1977 N N . SER A 1 253 ? -1.079 -1.890 -27.719 1.00 47.16 253 SER A N 1
ATOM 1978 C CA . SER A 1 253 ? -1.541 -0.539 -28.041 1.00 47.16 253 SER A CA 1
ATOM 1979 C C . SER A 1 253 ? -2.317 0.009 -26.856 1.00 47.16 253 SER A C 1
ATOM 1981 O O . SER A 1 253 ? -3.354 -0.521 -26.461 1.00 47.16 253 SER A O 1
ATOM 1983 N N . ILE A 1 254 ? -1.784 1.060 -26.261 1.00 51.47 254 ILE A N 1
ATOM 1984 C CA . ILE A 1 254 ? -2.319 1.629 -25.042 1.00 51.47 254 ILE A CA 1
ATOM 1985 C C . ILE A 1 254 ? -2.293 3.136 -25.222 1.00 51.47 254 ILE A C 1
ATOM 1987 O O . ILE A 1 254 ? -1.255 3.725 -25.517 1.00 51.47 254 ILE A O 1
ATOM 1991 N N . ASN A 1 255 ? -3.472 3.746 -25.153 1.00 46.22 255 ASN A N 1
ATOM 1992 C CA . ASN A 1 255 ? -3.569 5.193 -25.208 1.00 46.22 255 ASN A CA 1
ATOM 1993 C C . ASN A 1 255 ? -2.892 5.725 -23.940 1.00 46.22 255 ASN A C 1
ATOM 1995 O O . ASN A 1 255 ? -3.317 5.329 -22.850 1.00 46.22 255 ASN A O 1
ATOM 1999 N N . PRO A 1 256 ? -1.851 6.567 -24.050 1.00 43.81 256 PRO A N 1
ATOM 2000 C CA . PRO A 1 256 ? -1.246 7.174 -22.878 1.00 43.81 256 PRO A CA 1
ATOM 2001 C C . PRO A 1 256 ? -2.333 7.964 -22.149 1.00 43.81 256 PRO A C 1
ATOM 2003 O O . PRO A 1 256 ? -2.922 8.891 -22.709 1.00 43.81 256 PRO A O 1
ATOM 2006 N N . VAL A 1 257 ? -2.638 7.564 -20.915 1.00 46.75 257 VAL A N 1
ATOM 2007 C CA . VAL A 1 257 ? -3.463 8.376 -20.025 1.00 46.75 257 VAL A CA 1
ATOM 2008 C C . VAL A 1 257 ? -2.518 9.433 -19.459 1.00 46.75 257 VAL A C 1
ATOM 2010 O O . VAL A 1 257 ? -1.549 9.064 -18.795 1.00 46.75 257 VAL A O 1
ATOM 2013 N N . PRO A 1 258 ? -2.713 10.729 -19.756 1.00 42.84 258 PRO A N 1
ATOM 2014 C CA . PRO A 1 258 ? -1.854 11.764 -19.205 1.00 42.84 258 PRO A CA 1
ATOM 2015 C C . PRO A 1 258 ? -1.907 11.704 -17.676 1.00 42.84 258 PRO A C 1
ATOM 2017 O O . PRO A 1 258 ? -2.995 11.662 -17.100 1.00 42.84 258 PRO A O 1
ATOM 2020 N N . SER A 1 259 ? -0.731 11.696 -17.041 1.00 48.75 259 SER A N 1
ATOM 2021 C CA . SER A 1 259 ? -0.581 11.814 -15.589 1.00 48.75 259 SER A CA 1
ATOM 2022 C C . SER A 1 259 ? -1.417 12.996 -15.088 1.00 48.75 259 SER A C 1
ATOM 2024 O O . SER A 1 259 ? -1.202 14.141 -15.493 1.00 48.75 259 SER A O 1
ATOM 2026 N N . GLN A 1 260 ? -2.433 12.715 -14.267 1.00 48.09 260 GLN A N 1
ATOM 2027 C CA . GLN A 1 260 ? -3.247 13.750 -13.641 1.00 48.09 260 GLN A CA 1
ATOM 2028 C C . GLN A 1 260 ? -2.678 14.063 -12.251 1.00 48.09 260 GLN A C 1
ATOM 2030 O O . GLN A 1 260 ? -2.682 13.228 -11.344 1.00 48.09 260 GLN A O 1
ATOM 2035 N N . ASN A 1 261 ? -2.229 15.315 -12.111 1.00 50.34 261 ASN A N 1
ATOM 2036 C CA . ASN A 1 261 ? -1.645 15.965 -10.932 1.00 50.34 261 ASN A CA 1
ATOM 2037 C C . ASN A 1 261 ? -0.258 15.438 -10.528 1.00 50.34 261 ASN A C 1
ATOM 2039 O O . ASN A 1 261 ? -0.121 14.295 -10.135 1.00 50.34 261 ASN A O 1
ATOM 2043 N N . ASN A 1 262 ? 0.760 16.298 -10.484 1.00 56.94 262 ASN A N 1
ATOM 2044 C CA . ASN A 1 262 ? 2.097 15.948 -9.969 1.00 56.94 262 ASN A CA 1
ATOM 2045 C C . ASN A 1 262 ? 2.236 16.160 -8.450 1.00 56.94 262 ASN A C 1
ATOM 2047 O O . ASN A 1 262 ? 3.350 16.207 -7.933 1.00 56.94 262 ASN A O 1
ATOM 2051 N N . GLU A 1 263 ? 1.128 16.343 -7.725 1.00 66.44 263 GLU A N 1
ATOM 2052 C CA . GLU A 1 263 ? 1.210 16.520 -6.278 1.00 66.44 263 GLU A CA 1
ATOM 2053 C C . GLU A 1 263 ? 1.711 15.231 -5.611 1.00 66.44 263 GLU A C 1
ATOM 2055 O O . GLU A 1 263 ? 1.170 14.149 -5.887 1.00 66.44 263 GLU A O 1
ATOM 2060 N N . PRO A 1 264 ? 2.732 15.331 -4.740 1.00 69.00 264 PRO A N 1
ATOM 2061 C CA . PRO A 1 264 ? 3.228 14.185 -4.002 1.00 69.00 264 PRO A CA 1
ATOM 2062 C C . PRO A 1 264 ? 2.132 13.662 -3.072 1.00 69.00 264 PRO A C 1
ATOM 2064 O O . PRO A 1 264 ? 1.603 14.400 -2.240 1.00 69.00 264 PRO A O 1
ATOM 2067 N N . ILE A 1 265 ? 1.819 12.371 -3.185 1.00 80.88 265 ILE A N 1
ATOM 2068 C CA . ILE A 1 265 ? 0.921 11.702 -2.241 1.00 80.88 265 ILE A CA 1
ATOM 2069 C C . ILE A 1 265 ? 1.643 11.493 -0.897 1.00 80.88 265 ILE A C 1
ATOM 2071 O O . ILE A 1 265 ? 2.806 11.063 -0.841 1.00 80.88 265 ILE A O 1
ATOM 2075 N N . LYS A 1 266 ? 0.959 11.845 0.195 1.00 80.94 266 LYS A N 1
ATOM 2076 C CA . LYS A 1 266 ? 1.450 11.754 1.578 1.00 80.94 266 LYS A CA 1
ATOM 2077 C C . LYS A 1 266 ? 0.613 10.751 2.360 1.00 80.94 266 LYS A C 1
ATOM 2079 O O . LYS A 1 266 ? -0.596 10.683 2.146 1.00 80.94 266 LYS A O 1
ATOM 2084 N N . SER A 1 267 ? 1.262 9.997 3.244 1.00 82.31 267 SER A N 1
ATOM 2085 C CA . SER A 1 267 ? 0.551 9.090 4.146 1.00 82.31 267 SER A CA 1
ATOM 2086 C C . SER A 1 267 ? -0.168 9.893 5.232 1.00 82.31 267 SER A C 1
ATOM 2088 O O . SER A 1 267 ? 0.408 10.826 5.795 1.00 82.31 267 SER A O 1
ATOM 2090 N N . ALA A 1 268 ? -1.390 9.499 5.581 1.00 80.44 268 ALA A N 1
ATOM 2091 C CA . ALA A 1 268 ? -2.094 9.986 6.764 1.00 80.44 268 ALA A CA 1
ATOM 2092 C C . ALA A 1 268 ? -1.333 9.642 8.057 1.00 80.44 268 ALA A C 1
ATOM 2094 O O . ALA A 1 268 ? -1.418 10.385 9.036 1.00 80.44 268 ALA A O 1
ATOM 2095 N N . PHE A 1 269 ? -0.546 8.559 8.049 1.00 78.44 269 PHE A N 1
ATOM 2096 C CA . PHE A 1 269 ? 0.314 8.183 9.168 1.00 78.44 269 PHE A CA 1
ATOM 2097 C C . PHE A 1 269 ? 1.603 8.995 9.240 1.00 78.44 269 PHE A C 1
ATOM 2099 O O . PHE A 1 269 ? 2.155 9.133 10.324 1.00 78.44 269 PHE A O 1
ATOM 2106 N N . GLU A 1 270 ? 2.106 9.542 8.130 1.00 71.06 270 GLU A N 1
ATOM 2107 C CA . GLU A 1 270 ? 3.294 10.408 8.168 1.00 71.06 270 GLU A CA 1
ATOM 2108 C C . GLU A 1 270 ? 2.989 11.687 8.967 1.00 71.06 270 GLU A C 1
ATOM 2110 O O . GLU A 1 270 ? 3.771 12.074 9.833 1.00 71.06 270 GLU A O 1
ATOM 2115 N N . GLU A 1 271 ? 1.835 12.317 8.732 1.00 65.81 271 GLU A N 1
ATOM 2116 C CA . GLU A 1 271 ? 1.451 13.555 9.423 1.00 65.81 271 GLU A CA 1
ATOM 2117 C C . GLU A 1 271 ? 1.040 13.308 10.884 1.00 65.81 271 GLU A C 1
ATOM 2119 O O . GLU A 1 271 ? 1.437 14.066 11.773 1.00 65.81 271 GLU A O 1
ATOM 2124 N N . SER A 1 272 ? 0.313 12.218 11.167 1.00 64.19 272 SER A N 1
ATOM 2125 C CA . SER A 1 272 ? -0.056 11.861 12.543 1.00 64.19 272 SER A CA 1
ATOM 2126 C C . SER A 1 272 ? 1.141 11.380 13.373 1.00 64.19 272 SER A C 1
ATOM 2128 O O . SER A 1 272 ? 1.314 11.852 14.495 1.00 64.19 272 SER A O 1
ATOM 2130 N N . SER A 1 273 ? 2.011 10.521 12.823 1.00 64.88 273 SER A N 1
ATOM 2131 C CA . SER A 1 273 ? 3.220 10.027 13.506 1.00 64.88 273 SER A CA 1
ATOM 2132 C C . SER A 1 273 ? 4.146 11.187 13.838 1.00 64.88 273 SER A C 1
ATOM 2134 O O . SER A 1 273 ? 4.574 11.300 14.982 1.00 64.88 273 SER A O 1
ATOM 2136 N N . LYS A 1 274 ? 4.373 12.111 12.892 1.00 68.81 274 LYS A N 1
ATOM 2137 C CA . LYS A 1 274 ? 5.169 13.315 13.159 1.00 68.81 274 LYS A CA 1
ATOM 2138 C C . LYS A 1 274 ? 4.547 14.188 14.247 1.00 68.81 274 LYS A C 1
ATOM 2140 O O . LYS A 1 274 ? 5.262 14.725 15.085 1.00 68.81 274 LYS A O 1
ATOM 2145 N N . LYS A 1 275 ? 3.222 14.335 14.282 1.00 73.50 275 LYS A N 1
ATOM 2146 C CA . LYS A 1 275 ? 2.556 15.115 15.333 1.00 73.50 275 LYS A CA 1
ATOM 2147 C C . LYS A 1 275 ? 2.684 14.463 16.717 1.00 73.50 275 LYS A C 1
ATOM 2149 O O . LYS A 1 275 ? 2.985 15.157 17.688 1.00 73.50 275 LYS A O 1
ATOM 2154 N N . ASP A 1 276 ? 2.501 13.149 16.805 1.00 70.69 276 ASP A N 1
ATOM 2155 C CA . ASP A 1 276 ? 2.617 12.389 18.056 1.00 70.69 276 ASP A CA 1
ATOM 2156 C C . ASP A 1 276 ? 4.065 12.311 18.558 1.00 70.69 276 ASP A C 1
ATOM 2158 O O . ASP A 1 276 ? 4.325 12.438 19.757 1.00 70.69 276 ASP A O 1
ATOM 2162 N N . GLU A 1 277 ? 5.020 12.101 17.654 1.00 74.00 277 GLU A N 1
ATOM 2163 C CA . GLU A 1 277 ? 6.450 12.111 17.959 1.00 74.00 277 GLU A CA 1
ATOM 2164 C C . GLU A 1 277 ? 6.890 13.498 18.413 1.00 74.00 277 GLU A C 1
ATOM 2166 O O . GLU A 1 277 ? 7.519 13.600 19.465 1.00 74.00 277 GLU A O 1
ATOM 2171 N N . ARG A 1 278 ? 6.474 14.563 17.711 1.00 84.25 278 ARG A N 1
ATOM 2172 C CA . ARG A 1 278 ? 6.684 15.956 18.137 1.00 84.25 278 ARG A CA 1
ATOM 2173 C C . ARG A 1 278 ? 6.281 16.154 19.594 1.00 84.25 278 ARG A C 1
ATOM 2175 O O . ARG A 1 278 ? 7.102 16.599 20.391 1.00 84.25 278 ARG A O 1
ATOM 2182 N N . GLU A 1 279 ? 5.055 15.787 19.960 1.00 83.75 279 GLU A N 1
ATOM 2183 C CA . GLU A 1 279 ? 4.553 15.974 21.326 1.00 83.75 279 GLU A CA 1
ATOM 2184 C C . GLU A 1 279 ? 5.368 15.171 22.356 1.00 83.75 279 GLU A C 1
ATOM 2186 O O . GLU A 1 279 ? 5.729 15.693 23.414 1.00 83.75 279 GLU A O 1
ATOM 2191 N N . LYS A 1 280 ? 5.728 13.919 22.040 1.00 79.62 280 LYS A N 1
ATOM 2192 C CA . LYS A 1 280 ? 6.57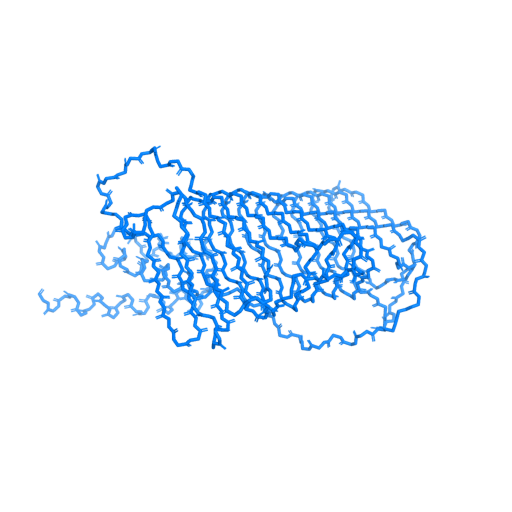9 13.083 22.905 1.00 79.62 280 LYS A CA 1
ATOM 2193 C C . LYS A 1 280 ? 7.966 13.694 23.104 1.00 79.62 280 LYS A C 1
ATOM 2195 O O . LYS A 1 280 ? 8.437 13.746 24.239 1.00 79.62 280 LYS A O 1
ATOM 2200 N N . PHE A 1 281 ? 8.613 14.161 22.037 1.00 82.88 281 PHE A N 1
ATOM 2201 C CA . PHE A 1 281 ? 9.935 14.787 22.111 1.00 82.88 281 PHE A CA 1
ATOM 2202 C C . PHE A 1 281 ? 9.901 16.081 22.923 1.00 82.88 281 PHE A C 1
ATOM 2204 O O . PHE A 1 281 ? 10.744 16.260 23.803 1.00 82.88 281 PHE A O 1
ATOM 2211 N N . ILE A 1 282 ? 8.887 16.928 22.713 1.00 85.56 282 ILE A N 1
ATOM 2212 C CA . ILE A 1 282 ? 8.671 18.133 23.524 1.00 85.56 282 ILE A CA 1
ATOM 2213 C C . ILE A 1 282 ? 8.540 17.760 25.001 1.00 85.56 282 ILE A C 1
ATOM 2215 O O . ILE A 1 282 ? 9.199 18.363 25.846 1.00 85.56 282 ILE A O 1
ATOM 2219 N N . GLN A 1 283 ? 7.740 16.745 25.330 1.00 82.94 283 GLN A N 1
ATOM 2220 C CA . GLN A 1 283 ? 7.553 16.324 26.717 1.00 82.94 283 GLN A CA 1
ATOM 2221 C C . GLN A 1 283 ? 8.846 15.781 27.347 1.00 82.94 283 GLN A C 1
ATOM 2223 O O . GLN A 1 283 ? 9.160 16.121 28.486 1.00 82.94 283 GLN A O 1
ATOM 2228 N N . LEU A 1 284 ? 9.627 14.978 26.617 1.00 81.56 284 LEU A N 1
ATOM 2229 C CA . LEU A 1 284 ? 10.914 14.456 27.095 1.00 81.56 284 LEU A CA 1
ATOM 2230 C C . LEU A 1 284 ? 11.934 15.575 27.355 1.00 81.56 284 LEU A C 1
ATOM 2232 O O . LEU A 1 284 ? 12.636 15.525 28.367 1.00 81.56 284 LEU A O 1
ATOM 2236 N N . LEU A 1 285 ? 11.980 16.586 26.482 1.00 84.06 285 LEU A N 1
ATOM 2237 C CA . LEU A 1 285 ? 12.811 17.782 26.650 1.00 84.06 285 LEU A CA 1
ATOM 2238 C C . LEU A 1 285 ? 12.363 18.613 27.860 1.00 84.06 285 LEU A C 1
ATOM 2240 O O . LEU A 1 285 ? 13.180 19.004 28.693 1.00 84.06 285 LEU A O 1
ATOM 2244 N N . VAL A 1 286 ? 11.054 18.844 27.998 1.00 85.00 286 VAL A N 1
ATOM 2245 C CA . VAL A 1 286 ? 10.452 19.581 29.123 1.00 85.00 286 VAL A CA 1
ATOM 2246 C C . VAL A 1 286 ? 10.672 18.870 30.468 1.00 85.00 286 VAL A C 1
ATOM 2248 O O . VAL A 1 286 ? 10.780 19.528 31.504 1.00 85.00 286 VAL A O 1
ATOM 2251 N N . ASP A 1 287 ? 10.740 17.540 30.475 1.00 84.06 287 ASP A N 1
ATOM 2252 C CA . ASP A 1 287 ? 11.026 16.736 31.669 1.00 84.06 287 ASP A CA 1
ATOM 2253 C C . ASP A 1 287 ? 12.530 16.517 31.910 1.00 84.06 287 ASP A C 1
ATOM 2255 O O . ASP A 1 287 ? 12.900 15.847 32.874 1.00 84.06 287 ASP A O 1
ATOM 2259 N N . GLY A 1 288 ? 13.400 17.065 31.052 1.00 83.94 288 GLY A N 1
ATOM 2260 C CA . GLY A 1 288 ? 14.855 16.943 31.169 1.00 83.94 288 GLY A CA 1
ATOM 2261 C C . GLY A 1 288 ? 15.381 15.515 30.993 1.00 83.94 288 GLY A C 1
ATOM 2262 O O . GLY A 1 288 ? 16.466 15.201 31.477 1.00 83.94 288 GLY A O 1
ATOM 2263 N N . LYS A 1 289 ? 14.611 14.636 30.339 1.00 80.19 289 LYS A N 1
ATOM 2264 C CA . LYS A 1 289 ? 14.972 13.224 30.119 1.00 80.19 289 LYS A CA 1
ATOM 2265 C C . LYS A 1 289 ? 15.935 13.026 28.952 1.00 80.19 289 LYS A C 1
ATOM 2267 O O . LYS A 1 289 ? 16.602 11.999 28.902 1.00 80.19 289 LYS A O 1
ATOM 2272 N N . ILE A 1 290 ? 15.968 13.982 28.028 1.00 78.25 290 ILE A N 1
ATOM 2273 C CA . ILE A 1 290 ? 16.879 14.034 26.882 1.00 78.25 290 ILE A CA 1
ATOM 2274 C C . ILE A 1 290 ? 17.385 15.468 26.715 1.00 78.25 290 ILE A C 1
ATOM 2276 O O . ILE A 1 290 ? 16.685 16.424 27.062 1.00 78.25 290 ILE A O 1
ATOM 2280 N N . SER A 1 291 ? 18.592 15.622 26.184 1.00 87.62 291 SER A N 1
ATOM 2281 C CA . SER A 1 291 ? 19.151 16.923 25.804 1.00 87.62 291 SER A CA 1
ATOM 2282 C C . SER A 1 291 ? 18.624 17.398 24.445 1.00 87.62 291 SER A C 1
ATOM 2284 O O . SER A 1 291 ? 18.168 16.604 23.625 1.00 87.62 291 SER A O 1
ATOM 2286 N N . GLU A 1 292 ? 18.734 18.700 24.168 1.00 89.19 292 GLU A N 1
ATOM 2287 C CA . GLU A 1 292 ? 18.375 19.285 22.863 1.00 89.19 292 GLU A CA 1
ATOM 2288 C C . GLU A 1 292 ? 19.171 18.646 21.717 1.00 89.19 292 GLU A C 1
ATOM 2290 O O . GLU A 1 292 ? 18.617 18.336 20.665 1.00 89.19 292 GLU A O 1
ATOM 2295 N N . LYS A 1 293 ? 20.457 18.356 21.946 1.00 87.31 293 LYS A N 1
ATOM 2296 C CA . LYS A 1 293 ? 21.305 17.687 20.956 1.00 87.31 293 LYS A CA 1
ATOM 2297 C C . LYS A 1 293 ? 20.823 16.263 20.658 1.00 87.31 293 LYS A C 1
ATOM 2299 O O . LYS A 1 293 ? 20.693 15.902 19.492 1.00 87.31 293 LYS A O 1
ATOM 2304 N N . GLU A 1 294 ? 20.530 15.477 21.693 1.00 75.44 294 GLU A N 1
ATOM 2305 C CA . GLU A 1 294 ? 19.994 14.117 21.534 1.00 75.44 294 GLU A CA 1
ATOM 2306 C C . GLU A 1 294 ? 18.623 14.135 20.848 1.00 75.44 294 GLU A C 1
ATOM 2308 O O . GLU A 1 294 ? 18.366 13.325 19.961 1.00 75.44 294 GLU A O 1
ATOM 2313 N N . ALA A 1 295 ? 17.753 15.085 21.201 1.00 77.81 295 ALA A N 1
ATOM 2314 C CA . ALA A 1 295 ? 16.455 15.240 20.557 1.00 77.81 295 ALA A CA 1
ATOM 2315 C C . ALA A 1 295 ? 16.588 15.575 19.066 1.00 77.81 295 ALA A C 1
ATOM 2317 O O . ALA A 1 295 ? 15.878 14.984 18.260 1.00 77.81 295 ALA A O 1
ATOM 2318 N N . ALA A 1 296 ? 17.508 16.465 18.681 1.00 81.44 296 ALA A N 1
ATOM 2319 C CA . ALA A 1 296 ? 17.737 16.816 17.279 1.00 81.44 296 ALA A CA 1
ATOM 2320 C C . ALA A 1 296 ? 18.221 15.613 16.452 1.00 81.44 296 ALA A C 1
ATOM 2322 O O . ALA A 1 296 ? 17.738 15.393 15.341 1.00 81.44 296 ALA A O 1
ATOM 2323 N N . GLU A 1 297 ? 19.148 14.815 16.988 1.00 72.50 297 GLU A N 1
ATOM 2324 C CA . GLU A 1 297 ? 19.637 13.600 16.324 1.00 72.50 297 GLU A CA 1
ATOM 2325 C C . GLU A 1 297 ? 18.520 12.560 16.161 1.00 72.50 297 GLU A C 1
ATOM 2327 O O . GLU A 1 297 ? 18.339 12.005 15.074 1.00 72.50 297 GLU A O 1
ATOM 2332 N N . LEU A 1 298 ? 17.719 12.348 17.209 1.00 70.31 298 LEU A N 1
ATOM 2333 C CA . LEU A 1 298 ? 16.589 11.425 17.167 1.00 70.31 298 LEU A CA 1
ATOM 2334 C C . LEU A 1 298 ? 15.503 11.903 16.192 1.00 70.31 298 LEU A C 1
ATOM 2336 O O . LEU A 1 298 ? 15.086 11.128 15.337 1.00 70.31 298 LEU A O 1
ATOM 2340 N N . LEU A 1 299 ? 15.090 13.173 16.249 1.00 74.00 299 LEU A N 1
ATOM 2341 C CA . LEU A 1 299 ? 14.086 13.759 15.349 1.00 74.00 299 LEU A CA 1
ATOM 2342 C C . LEU A 1 299 ? 14.508 13.671 13.875 1.00 74.00 299 LEU A C 1
ATOM 2344 O O . LEU A 1 299 ? 13.686 13.327 13.025 1.00 74.00 299 LEU A O 1
ATOM 2348 N N . LYS A 1 300 ? 15.792 13.887 13.557 1.00 75.75 300 LYS A N 1
ATOM 2349 C CA . LYS A 1 300 ? 16.319 13.639 12.200 1.00 75.75 300 LYS A CA 1
ATOM 2350 C C . LYS A 1 300 ? 16.157 12.168 11.799 1.00 75.75 300 LYS A C 1
ATOM 2352 O O . LYS A 1 300 ? 15.745 11.887 10.675 1.00 75.75 300 LYS A O 1
ATOM 2357 N N . GLY A 1 301 ? 16.410 11.236 12.720 1.00 56.91 301 GLY A N 1
ATOM 2358 C CA . GLY A 1 301 ? 16.162 9.802 12.529 1.00 56.91 301 GLY A CA 1
ATOM 2359 C C . GLY A 1 301 ? 14.687 9.449 12.285 1.00 56.91 301 GLY A C 1
ATOM 2360 O O . GLY A 1 301 ? 14.398 8.536 11.516 1.00 56.91 301 GLY A O 1
ATOM 2361 N N . PHE A 1 302 ? 13.761 10.216 12.862 1.00 59.19 302 PHE A N 1
ATOM 2362 C CA . PHE A 1 302 ? 12.313 10.112 12.631 1.00 59.19 302 PHE A CA 1
ATOM 2363 C C . PHE A 1 302 ? 11.827 10.859 11.368 1.00 59.19 302 PHE A C 1
ATOM 2365 O O . PHE A 1 302 ? 10.632 10.903 11.075 1.00 59.19 302 PHE A O 1
ATOM 2372 N N . GLY A 1 303 ? 12.739 11.425 10.569 1.00 64.50 303 GLY A N 1
ATOM 2373 C CA . GLY A 1 303 ? 12.411 12.050 9.285 1.00 64.50 303 GLY A CA 1
ATOM 2374 C C . GLY A 1 303 ? 11.876 13.481 9.388 1.00 64.50 303 GLY A C 1
ATOM 2375 O O . GLY A 1 303 ? 11.210 13.952 8.456 1.00 64.50 303 GLY A O 1
ATOM 2376 N N . PHE A 1 304 ? 12.150 14.172 10.497 1.00 74.81 304 PHE A N 1
ATOM 2377 C CA . PHE A 1 304 ? 11.925 15.610 10.611 1.00 74.81 304 PHE A CA 1
ATOM 2378 C C . PHE A 1 304 ? 13.034 16.378 9.883 1.00 74.81 304 PHE A C 1
ATOM 2380 O O . PHE A 1 304 ? 14.216 16.042 9.996 1.00 74.81 304 PHE A O 1
ATOM 2387 N N . ASN A 1 305 ? 12.652 17.396 9.113 1.00 82.25 305 ASN A N 1
ATOM 2388 C CA . ASN A 1 305 ? 13.603 18.323 8.496 1.00 82.25 305 ASN A CA 1
ATOM 2389 C C . ASN A 1 305 ? 14.032 19.423 9.489 1.00 82.25 305 ASN A C 1
ATOM 2391 O O . ASN A 1 305 ? 13.530 19.482 10.609 1.00 82.25 305 ASN A O 1
ATOM 2395 N N . GLU A 1 306 ? 14.983 20.276 9.098 1.00 82.75 306 GLU A N 1
ATOM 2396 C CA . GLU A 1 306 ? 15.535 21.296 10.004 1.00 82.75 306 GLU A CA 1
ATOM 2397 C C . GLU A 1 306 ? 14.482 22.324 10.446 1.00 82.75 306 GLU A C 1
ATOM 2399 O O . GLU A 1 306 ? 14.351 22.553 11.644 1.00 82.75 306 GLU A O 1
ATOM 2404 N N . ASP A 1 307 ? 13.640 22.816 9.533 1.00 83.00 307 ASP A N 1
ATOM 2405 C CA . ASP A 1 307 ? 12.561 23.762 9.860 1.00 83.00 307 ASP A CA 1
ATOM 2406 C C . ASP A 1 307 ? 11.532 23.160 10.844 1.00 83.00 307 ASP A C 1
ATOM 2408 O O . ASP A 1 307 ? 11.030 23.827 11.752 1.00 83.00 307 ASP A O 1
ATOM 2412 N N . GLU A 1 308 ? 11.201 21.875 10.676 1.00 83.12 308 GLU A N 1
ATOM 2413 C CA . GLU A 1 308 ? 10.292 21.149 11.568 1.00 83.12 308 GLU A CA 1
ATOM 2414 C C . GLU A 1 308 ? 10.906 20.966 12.965 1.00 83.12 308 GLU A C 1
ATOM 2416 O O . GLU A 1 308 ? 10.195 21.086 13.964 1.00 83.12 308 GLU A O 1
ATOM 2421 N N . ILE A 1 309 ? 12.212 20.695 13.045 1.00 88.00 309 ILE A N 1
ATOM 2422 C CA . ILE A 1 309 ? 12.951 20.564 14.309 1.00 88.00 309 ILE A CA 1
ATOM 2423 C C . ILE A 1 309 ? 13.033 21.913 15.030 1.00 88.00 309 ILE A C 1
ATOM 2425 O O . ILE A 1 309 ? 12.795 21.972 16.238 1.00 88.00 309 ILE A O 1
ATOM 2429 N N . ASP A 1 310 ? 13.293 22.997 14.303 1.00 90.31 310 ASP A N 1
ATOM 2430 C CA . ASP A 1 310 ? 13.333 24.346 14.868 1.00 90.31 310 ASP A CA 1
ATOM 2431 C C . ASP A 1 310 ? 11.973 24.729 15.469 1.00 90.31 310 ASP A C 1
ATOM 2433 O O . ASP A 1 310 ? 11.903 25.164 16.621 1.00 90.31 310 ASP A O 1
ATOM 2437 N N . SER A 1 311 ? 10.872 24.444 14.762 1.00 90.88 311 SER A N 1
ATOM 2438 C CA . SER A 1 311 ? 9.511 24.649 15.286 1.00 90.88 311 SER A CA 1
ATOM 2439 C C . SER A 1 311 ? 9.241 23.866 16.580 1.00 90.88 311 SER A C 1
ATOM 2441 O O . SER A 1 311 ? 8.527 24.346 17.467 1.00 90.88 311 SER A O 1
ATOM 2443 N N . ILE A 1 312 ? 9.802 22.661 16.714 1.00 88.44 312 ILE A N 1
ATOM 2444 C CA . ILE A 1 312 ? 9.695 21.846 17.932 1.00 88.44 312 ILE A CA 1
ATOM 2445 C C . ILE A 1 312 ? 10.454 22.500 19.090 1.00 88.44 312 ILE A C 1
ATOM 2447 O O . ILE A 1 312 ? 9.933 22.555 20.209 1.00 88.44 312 ILE A O 1
ATOM 2451 N N . PHE A 1 313 ? 11.660 23.013 18.841 1.00 91.81 313 PHE A N 1
ATOM 2452 C CA . PHE A 1 313 ? 12.455 23.674 19.874 1.00 91.81 313 PHE A CA 1
ATOM 2453 C C . PHE A 1 313 ? 11.858 25.008 20.320 1.00 91.81 313 PHE A C 1
ATOM 2455 O O . PHE A 1 313 ? 11.858 25.283 21.522 1.00 91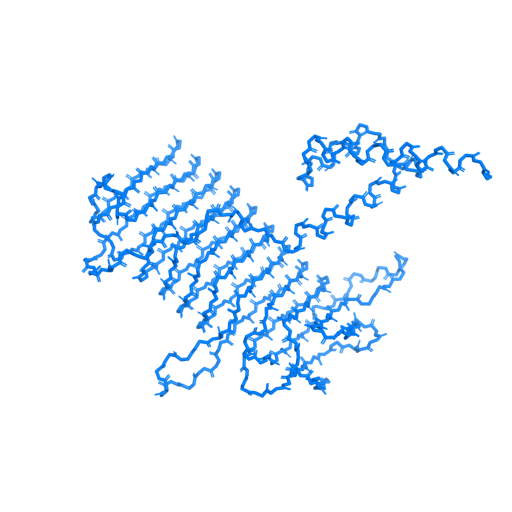.81 313 PHE A O 1
ATOM 2462 N N . GLU A 1 314 ? 11.277 25.794 19.413 1.00 90.94 314 GLU A N 1
ATOM 2463 C CA . GLU A 1 314 ? 10.525 27.004 19.774 1.00 90.94 314 GLU A CA 1
ATOM 2464 C C . GLU A 1 314 ? 9.374 26.685 20.741 1.00 90.94 314 GLU A C 1
ATOM 2466 O O . GLU A 1 314 ? 9.211 27.343 21.774 1.00 90.94 314 GLU A O 1
ATOM 2471 N N . GLU A 1 315 ? 8.606 25.631 20.457 1.00 90.31 315 GLU A N 1
ATOM 2472 C CA . GLU A 1 315 ? 7.505 25.204 21.320 1.00 90.31 315 GLU A CA 1
ATOM 2473 C C . GLU A 1 315 ? 7.995 24.657 22.670 1.00 90.31 315 GLU A C 1
ATOM 2475 O O . GLU A 1 315 ? 7.427 24.981 23.718 1.00 90.31 315 GLU A O 1
ATOM 2480 N N . TYR A 1 316 ? 9.066 23.860 22.676 1.00 91.19 316 TYR A N 1
ATOM 2481 C CA . TYR A 1 316 ? 9.699 23.392 23.910 1.00 91.19 316 TYR A CA 1
ATOM 2482 C C . TYR A 1 316 ? 10.151 24.565 24.792 1.00 91.19 316 TYR A C 1
ATOM 2484 O O . TYR A 1 316 ? 9.852 24.565 25.990 1.00 91.19 316 TYR A O 1
ATOM 2492 N N . LEU A 1 317 ? 10.812 25.581 24.223 1.00 89.94 317 LEU A N 1
ATOM 2493 C CA . LEU A 1 317 ? 11.249 26.770 24.961 1.00 89.94 317 LEU A CA 1
ATOM 2494 C C . LEU A 1 317 ? 10.052 27.509 25.562 1.00 89.94 317 LEU A C 1
ATOM 2496 O O . LEU A 1 317 ? 10.067 27.836 26.752 1.00 89.94 317 LEU A O 1
ATOM 2500 N N . PHE A 1 318 ? 8.984 27.690 24.783 1.00 89.94 318 PHE A N 1
ATOM 2501 C CA . PHE A 1 318 ? 7.742 28.295 25.263 1.00 89.94 318 PHE A CA 1
ATOM 2502 C C . PHE A 1 318 ? 7.133 27.518 26.445 1.00 89.94 318 PHE A C 1
ATOM 2504 O O . PHE A 1 318 ? 6.763 28.108 27.464 1.00 89.94 318 PHE A O 1
ATOM 2511 N N . ARG A 1 319 ? 7.058 26.183 26.363 1.00 88.75 319 ARG A N 1
ATOM 2512 C CA . ARG A 1 319 ? 6.517 25.340 27.446 1.00 88.75 319 ARG A CA 1
ATOM 2513 C C . ARG A 1 319 ? 7.416 25.311 28.680 1.00 88.75 319 ARG A C 1
ATOM 2515 O O . ARG A 1 319 ? 6.904 25.302 29.798 1.00 88.75 319 ARG A O 1
ATOM 2522 N N . LYS A 1 320 ? 8.737 25.321 28.499 1.00 84.50 320 LYS A N 1
ATOM 2523 C CA . LYS A 1 320 ? 9.720 25.353 29.590 1.00 84.50 320 LYS A CA 1
ATOM 2524 C C . LYS A 1 320 ? 9.603 26.634 30.413 1.00 84.50 320 LYS A C 1
ATOM 2526 O O . LYS A 1 320 ? 9.605 26.553 31.638 1.00 84.50 320 LYS A O 1
ATOM 2531 N N . ILE A 1 321 ? 9.442 27.782 29.749 1.00 84.94 321 ILE A N 1
ATOM 2532 C CA . ILE A 1 321 ? 9.228 29.081 30.405 1.00 84.94 321 ILE A CA 1
ATOM 2533 C C . ILE A 1 321 ? 7.949 29.034 31.254 1.00 84.94 321 ILE A C 1
ATOM 2535 O O . ILE A 1 321 ? 7.998 29.284 32.452 1.00 84.94 321 ILE A O 1
ATOM 2539 N N . ASN A 1 322 ? 6.832 28.585 30.677 1.00 78.44 322 ASN A N 1
ATOM 2540 C CA . ASN A 1 322 ? 5.538 28.543 31.372 1.00 78.44 322 ASN A CA 1
ATOM 2541 C C . ASN A 1 322 ? 5.440 27.482 32.491 1.00 78.44 322 ASN A C 1
ATOM 2543 O O . ASN A 1 322 ? 4.535 27.544 33.323 1.00 78.44 322 ASN A O 1
ATOM 2547 N N . LYS A 1 323 ? 6.335 26.484 32.520 1.00 68.69 323 LYS A N 1
ATOM 2548 C CA . LYS A 1 323 ? 6.411 25.469 33.588 1.00 68.69 323 LYS A CA 1
ATOM 2549 C C . LYS A 1 323 ? 7.229 25.957 34.795 1.00 68.69 323 LYS A C 1
ATOM 2551 O O . LYS A 1 323 ? 7.063 25.403 35.874 1.00 68.69 323 LYS A O 1
ATOM 2556 N N . GLY A 1 324 ? 8.078 26.975 34.617 1.00 58.41 324 GLY A N 1
ATOM 2557 C CA . GLY A 1 324 ? 8.875 27.598 35.682 1.00 58.41 324 GLY A CA 1
ATOM 2558 C C . GLY A 1 324 ? 8.107 28.585 36.571 1.00 58.41 324 GLY A C 1
ATOM 2559 O O . GLY A 1 324 ? 8.617 28.955 37.623 1.00 58.41 324 GLY A O 1
ATOM 2560 N N . ASP A 1 325 ? 6.887 28.965 36.178 1.00 49.41 325 ASP A N 1
ATOM 2561 C CA . ASP A 1 325 ? 6.006 29.895 36.905 1.00 49.41 325 ASP A CA 1
ATOM 2562 C C . ASP A 1 325 ? 4.973 29.186 37.819 1.00 49.41 325 ASP A C 1
ATOM 2564 O O . ASP A 1 325 ? 3.980 29.790 38.235 1.00 49.41 325 ASP A O 1
ATOM 2568 N N . LYS A 1 326 ? 5.180 27.899 38.139 1.00 43.56 326 LYS A N 1
ATOM 2569 C CA . LYS A 1 326 ? 4.378 27.128 39.110 1.00 43.56 326 LYS A CA 1
ATOM 2570 C C . LYS A 1 326 ? 5.226 26.539 40.226 1.00 43.56 326 LYS A C 1
ATOM 2572 O O . LYS A 1 326 ? 6.316 26.010 39.927 1.00 43.56 326 LYS A O 1
#

Radius of gyration: 22.26 Å; Cα contacts (8 Å, |Δi|>4): 789; chains: 1; bounding box: 52×48×67 Å